Protein AF-T0KER0-F1 (afdb_monomer)

Sequence (179 aa):
MIPSHDGFHISEPKGATPSPLAGFFPLDYPASRREREATLALFLARWRDYVGSPMLPAFYPAWAAMAGDRQLALDLFEEGYAAYDAGRFHQCLEYRTDHPDSQVPAGPFMANIGAMLTTMLLGLPGLQIDDGDPSDWAKRSVVLPAGWSAITVDRIWIRGEPMRLVAGQGDDRAQILPA

pLDDT: mean 94.82, std 4.9, range [59.16, 98.75]

Secondary structure (DSSP, 8-state):
----STT--TTSTTTT--HHHHHHTTT-----HHHHHHHHHHHHTTGGGTBTBSSGGGGHHHHHHHTT-HHHHHHIIIIIIGGGEETTTTEE-SS-TTSTT-SS-----HHHHHHHHHIIIIITTTB---SS-GGG-B-S-----TT--EEEEEEEEETTEEEEEEEETT-SS-EEEE-

Structure (mmCIF, N/CA/C/O backbone):
data_AF-T0KER0-F1
#
_entry.id   AF-T0KER0-F1
#
loop_
_atom_site.group_PDB
_atom_site.id
_atom_site.type_symbol
_atom_site.label_atom_id
_atom_site.label_alt_id
_atom_site.label_comp_id
_atom_site.label_asym_id
_atom_site.label_entity_id
_atom_site.label_seq_id
_atom_site.pdbx_PDB_ins_code
_atom_site.Cartn_x
_atom_site.Cartn_y
_atom_site.Cartn_z
_atom_site.occupancy
_atom_site.B_iso_or_equiv
_atom_site.auth_seq_id
_atom_site.auth_comp_id
_atom_site.auth_asym_id
_atom_site.auth_atom_id
_atom_site.pdbx_PDB_model_num
ATOM 1 N N . MET A 1 1 ? 11.675 13.398 -15.604 1.00 59.16 1 MET A N 1
ATOM 2 C CA . MET A 1 1 ? 10.309 13.863 -15.294 1.00 59.16 1 MET A CA 1
ATOM 3 C C . MET A 1 1 ? 9.378 12.672 -15.459 1.00 59.16 1 MET A C 1
ATOM 5 O O . MET A 1 1 ? 9.667 11.858 -16.327 1.00 59.16 1 MET A O 1
ATOM 9 N N . ILE A 1 2 ? 8.368 12.503 -14.604 1.00 73.19 2 ILE A N 1
ATOM 10 C CA . ILE A 1 2 ? 7.325 11.490 -14.831 1.00 73.19 2 ILE A CA 1
ATOM 11 C C . ILE A 1 2 ? 6.413 12.054 -15.931 1.00 73.19 2 ILE A C 1
ATOM 13 O O . ILE A 1 2 ? 5.969 13.194 -15.770 1.00 73.19 2 ILE A O 1
ATOM 17 N N . PRO A 1 3 ? 6.192 11.344 -17.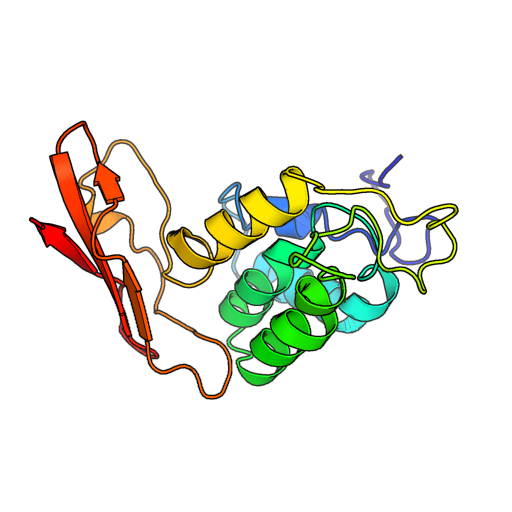048 1.00 76.94 3 PRO A N 1
ATOM 18 C CA . PRO A 1 3 ? 5.386 11.866 -18.145 1.00 76.94 3 PRO A CA 1
ATOM 19 C C . PRO A 1 3 ? 3.918 11.943 -17.708 1.00 76.94 3 PRO A C 1
ATOM 21 O O . PRO A 1 3 ? 3.276 10.935 -17.432 1.00 76.94 3 PRO A O 1
ATOM 24 N N . SER A 1 4 ? 3.406 13.164 -17.579 1.00 79.44 4 SER A N 1
ATOM 25 C CA . SER A 1 4 ? 2.015 13.445 -17.215 1.00 79.44 4 SER A CA 1
ATOM 26 C C . SER A 1 4 ? 1.538 14.637 -18.038 1.00 79.44 4 SER A C 1
ATOM 28 O O . SER A 1 4 ? 1.566 15.777 -17.576 1.00 79.44 4 SER A O 1
ATOM 30 N N . HIS A 1 5 ? 1.176 14.370 -19.289 1.00 86.31 5 HIS A N 1
ATOM 31 C CA . HIS A 1 5 ? 0.719 15.360 -20.261 1.00 86.31 5 HIS A CA 1
ATOM 32 C C . HIS A 1 5 ? -0.343 14.765 -21.188 1.00 86.31 5 HIS A C 1
ATOM 34 O O . HIS A 1 5 ? -0.490 13.544 -21.300 1.00 86.31 5 HIS A O 1
ATOM 40 N N . ASP A 1 6 ? -1.047 15.643 -21.898 1.00 84.88 6 ASP A N 1
ATOM 41 C CA . ASP A 1 6 ? -1.950 15.240 -22.968 1.00 84.88 6 ASP A CA 1
ATOM 42 C C . ASP A 1 6 ? -1.183 14.453 -24.039 1.00 84.88 6 ASP A C 1
ATOM 44 O O . ASP A 1 6 ? -0.074 14.819 -24.436 1.00 84.88 6 ASP A O 1
ATOM 48 N N . GLY A 1 7 ? -1.761 13.338 -24.488 1.00 86.19 7 GLY A N 1
ATOM 49 C CA . GLY A 1 7 ? -1.120 12.439 -25.450 1.00 86.19 7 GLY A CA 1
ATOM 50 C C . GLY A 1 7 ? -0.074 11.487 -24.860 1.00 86.19 7 GLY A C 1
ATOM 51 O O . GLY A 1 7 ? 0.619 10.841 -25.640 1.00 86.19 7 GLY A O 1
ATOM 52 N N . PHE A 1 8 ? 0.026 11.384 -23.527 1.00 88.81 8 PHE A N 1
ATOM 53 C CA . PHE A 1 8 ? 0.865 10.394 -22.844 1.00 88.81 8 PHE A CA 1
ATOM 54 C C . PHE A 1 8 ? 0.723 8.986 -23.442 1.00 88.81 8 PHE A C 1
ATOM 56 O O . PHE A 1 8 ? -0.389 8.479 -23.633 1.00 88.81 8 PHE A O 1
ATOM 63 N N . HIS A 1 9 ? 1.864 8.328 -23.651 1.00 89.62 9 HIS A N 1
ATOM 64 C CA . HIS A 1 9 ? 1.950 6.933 -24.049 1.00 89.62 9 HIS A CA 1
ATOM 65 C C . HIS A 1 9 ? 2.824 6.112 -23.089 1.00 89.62 9 HIS A C 1
ATOM 67 O O . HIS A 1 9 ? 3.918 6.509 -22.695 1.00 89.62 9 HIS A O 1
ATOM 73 N N . ILE A 1 10 ? 2.379 4.893 -22.765 1.00 90.75 10 ILE A N 1
ATOM 74 C CA . ILE A 1 10 ? 3.028 4.032 -21.759 1.00 90.75 10 ILE A CA 1
ATOM 75 C C . ILE A 1 10 ? 4.479 3.650 -22.099 1.00 90.75 10 ILE A C 1
ATOM 77 O O . ILE A 1 10 ? 5.255 3.312 -21.211 1.00 90.75 10 ILE A O 1
ATOM 81 N N . SER A 1 11 ? 4.849 3.698 -23.382 1.00 90.38 11 SER A N 1
ATOM 82 C CA . SER A 1 11 ? 6.198 3.371 -23.862 1.00 90.38 11 SER A CA 1
ATOM 83 C C . SER A 1 11 ? 7.200 4.521 -23.734 1.00 90.38 11 SER A C 1
ATOM 85 O O . SER A 1 11 ? 8.352 4.367 -24.138 1.00 90.38 11 SER A O 1
ATOM 87 N N . GLU A 1 12 ? 6.774 5.692 -23.265 1.00 92.00 12 GLU A N 1
ATOM 88 C CA . GLU A 1 12 ? 7.679 6.811 -23.027 1.00 92.00 12 GLU A CA 1
ATO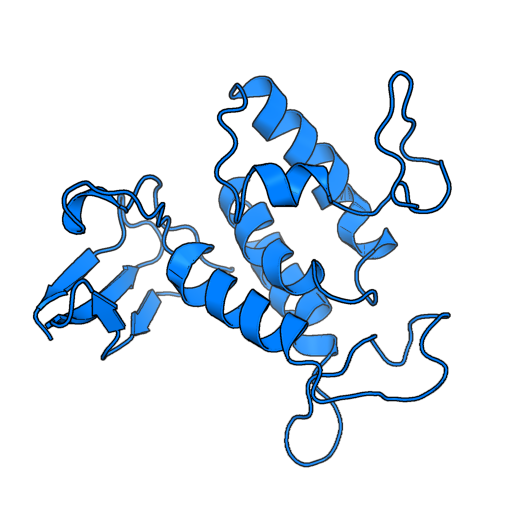M 89 C C . GLU A 1 12 ? 8.664 6.505 -21.885 1.00 92.00 12 GLU A C 1
ATOM 91 O O . GLU A 1 12 ? 8.371 5.689 -21.004 1.00 92.00 12 GLU A O 1
ATOM 96 N N . PRO A 1 13 ? 9.838 7.163 -21.842 1.00 89.62 13 PRO A N 1
ATOM 97 C CA . PRO A 1 13 ? 10.752 7.042 -20.712 1.00 89.62 13 PRO A CA 1
ATOM 98 C C . PRO A 1 13 ? 10.043 7.322 -19.381 1.00 89.62 13 PRO A C 1
ATOM 100 O O . PRO A 1 13 ? 9.407 8.360 -19.208 1.00 89.62 13 PRO A O 1
ATOM 103 N N . LYS A 1 14 ? 10.183 6.400 -18.420 1.00 88.25 14 LYS A N 1
ATOM 104 C CA . LYS A 1 14 ? 9.476 6.410 -17.123 1.00 88.25 14 LYS A CA 1
ATOM 105 C C . LYS A 1 14 ? 7.950 6.260 -17.214 1.00 88.25 14 LYS A C 1
ATOM 107 O O . LYS A 1 14 ? 7.286 6.447 -16.195 1.00 88.25 14 LYS A O 1
ATOM 112 N N . GLY A 1 15 ? 7.401 5.866 -18.364 1.00 91.25 15 GLY A N 1
ATOM 113 C CA . GLY A 1 15 ? 5.967 5.634 -18.557 1.00 91.25 15 GLY A CA 1
ATOM 114 C C . GLY A 1 15 ? 5.388 4.564 -17.628 1.00 91.25 15 GLY A C 1
ATOM 115 O O . GLY A 1 15 ? 4.255 4.696 -17.182 1.00 91.25 15 GLY A O 1
ATOM 116 N N . ALA A 1 16 ? 6.190 3.571 -17.230 1.00 91.81 16 ALA A N 1
ATOM 117 C CA . ALA A 1 16 ? 5.801 2.558 -16.246 1.00 91.81 16 ALA A CA 1
ATOM 118 C C . ALA A 1 16 ? 5.629 3.096 -14.810 1.00 91.81 16 ALA A C 1
ATOM 120 O O . ALA A 1 16 ? 5.151 2.368 -13.942 1.00 91.81 16 ALA A O 1
ATOM 121 N N . THR A 1 17 ? 5.999 4.355 -14.535 1.00 94.56 17 THR A N 1
ATOM 122 C CA . THR A 1 17 ? 5.811 4.949 -13.206 1.00 94.56 17 THR A CA 1
ATOM 123 C C . THR A 1 17 ? 4.316 5.031 -12.888 1.00 94.56 17 THR A C 1
ATOM 125 O O . THR A 1 17 ? 3.594 5.748 -13.581 1.00 94.56 17 THR A O 1
ATOM 128 N N . PRO A 1 18 ? 3.829 4.379 -11.821 1.00 95.25 18 PRO A N 1
ATOM 129 C CA . PRO A 1 18 ? 2.403 4.289 -11.518 1.00 95.25 18 PRO A CA 1
ATOM 130 C C . PRO A 1 18 ? 1.877 5.552 -10.817 1.00 95.25 18 PRO A C 1
ATOM 132 O O . PRO A 1 18 ? 1.112 5.470 -9.857 1.00 95.25 18 PRO A O 1
ATOM 135 N N . SER A 1 19 ? 2.278 6.747 -11.262 1.00 93.19 19 SER A N 1
ATOM 136 C CA . SER A 1 19 ? 1.840 7.998 -10.633 1.00 93.19 19 SER A CA 1
ATOM 137 C C . SER A 1 19 ? 0.318 8.189 -10.631 1.00 93.19 19 SER A C 1
ATOM 139 O O . SER A 1 19 ? -0.182 8.698 -9.629 1.00 93.19 19 SER A O 1
ATOM 141 N N . PRO A 1 20 ? -0.462 7.742 -11.642 1.00 94.56 20 PRO A N 1
ATOM 142 C CA . PRO A 1 20 ? -1.920 7.815 -11.553 1.00 94.56 20 PRO A CA 1
ATOM 143 C C . PRO A 1 20 ? -2.501 6.939 -10.434 1.00 94.56 20 PRO A C 1
ATOM 145 O O . PRO A 1 20 ? -3.508 7.312 -9.837 1.00 94.56 20 PRO A O 1
ATOM 148 N N . LEU A 1 21 ? -1.853 5.816 -10.089 1.00 97.12 21 LEU A N 1
ATOM 149 C CA . LEU A 1 21 ? -2.296 4.975 -8.972 1.00 97.12 21 LEU A CA 1
ATOM 150 C C . LEU A 1 21 ? -2.094 5.657 -7.616 1.00 97.12 21 LEU A C 1
ATOM 152 O O . LEU A 1 21 ? -2.921 5.469 -6.724 1.00 97.12 21 LEU A O 1
ATOM 156 N N . ALA A 1 22 ? -1.080 6.522 -7.486 1.00 95.62 22 ALA A N 1
ATOM 157 C CA . ALA A 1 22 ? -0.918 7.376 -6.306 1.00 95.62 22 ALA A CA 1
ATOM 158 C C . ALA A 1 22 ? -2.119 8.319 -6.106 1.00 95.62 22 ALA A C 1
ATOM 160 O O . ALA A 1 22 ? -2.473 8.645 -4.973 1.00 95.62 22 ALA A O 1
ATOM 161 N N . GLY A 1 23 ? -2.787 8.697 -7.203 1.00 95.44 23 GLY A N 1
ATOM 162 C CA . GLY A 1 23 ? -4.066 9.398 -7.179 1.00 95.44 23 GLY A CA 1
ATOM 163 C C . GLY A 1 23 ? -5.161 8.598 -6.473 1.00 95.44 23 GLY A C 1
ATOM 164 O O . GLY A 1 23 ? -5.904 9.170 -5.692 1.00 95.44 23 GLY A O 1
ATOM 165 N N . PHE A 1 24 ? -5.256 7.282 -6.684 1.00 96.25 24 PHE A N 1
ATOM 166 C CA . PHE A 1 24 ? -6.261 6.449 -6.005 1.00 96.25 24 PHE A CA 1
ATOM 167 C C . PHE A 1 24 ? -5.900 6.148 -4.558 1.00 96.25 24 PHE A C 1
ATOM 169 O O . PHE A 1 24 ? -6.778 6.127 -3.706 1.00 96.25 24 PHE A O 1
ATOM 176 N N . PHE A 1 25 ? -4.623 5.899 -4.291 1.00 97.19 25 PHE A N 1
ATOM 177 C CA . PHE A 1 25 ? -4.095 5.743 -2.946 1.00 97.19 25 PHE A CA 1
ATOM 178 C C . PHE A 1 25 ? -2.620 6.129 -2.947 1.00 97.19 25 PHE A C 1
ATOM 180 O O . PHE A 1 25 ? -1.875 5.561 -3.749 1.00 97.19 25 PHE A O 1
ATOM 187 N N . PRO A 1 26 ? -2.180 7.041 -2.065 1.00 94.75 26 PRO A N 1
ATOM 188 C CA . PRO A 1 26 ? -2.874 7.492 -0.850 1.00 94.75 26 PRO A CA 1
ATOM 189 C C . PRO A 1 26 ? -3.733 8.769 -0.977 1.00 94.75 26 PRO A C 1
ATOM 191 O O . PRO A 1 26 ? -4.080 9.342 0.047 1.00 94.75 26 PRO A O 1
ATOM 194 N N . LEU A 1 27 ? -4.045 9.258 -2.186 1.00 94.56 27 LEU A N 1
ATOM 195 C CA . LEU A 1 27 ? -4.682 10.580 -2.365 1.00 94.56 27 LEU A CA 1
ATOM 196 C C . LEU A 1 27 ? -6.216 10.580 -2.529 1.00 94.56 27 LEU A C 1
ATOM 198 O O . LEU A 1 27 ? -6.807 11.657 -2.568 1.00 94.56 27 LEU A O 1
ATOM 202 N N . ASP A 1 28 ? -6.854 9.415 -2.655 1.00 92.75 28 ASP A N 1
ATOM 203 C CA . ASP A 1 28 ? -8.314 9.252 -2.755 1.00 92.75 28 ASP A CA 1
ATOM 204 C C . ASP A 1 28 ? -9.013 10.080 -3.858 1.00 92.75 28 ASP A C 1
ATOM 206 O O . ASP A 1 28 ? -10.146 10.546 -3.709 1.00 92.75 28 ASP A O 1
ATOM 210 N N . TYR A 1 29 ? -8.364 10.234 -5.014 1.00 94.88 29 TYR A N 1
ATOM 211 C CA . TYR A 1 29 ? -8.935 10.906 -6.179 1.00 94.88 29 TYR A CA 1
ATOM 212 C C . TYR A 1 29 ? -10.252 10.232 -6.630 1.00 94.88 29 TYR A C 1
ATOM 214 O O . TYR A 1 29 ? -10.286 9.008 -6.843 1.00 94.88 29 TYR A O 1
ATOM 222 N N . PRO A 1 30 ? -11.338 11.006 -6.839 1.00 94.31 30 PRO A N 1
ATOM 223 C CA . PRO A 1 30 ? -12.677 10.482 -7.108 1.00 94.31 30 PRO A CA 1
ATOM 224 C C . PRO A 1 30 ? -12.872 10.096 -8.585 1.00 94.31 30 PRO A C 1
ATOM 226 O O . PRO A 1 30 ? -13.769 10.594 -9.263 1.00 94.31 30 PRO A O 1
ATOM 229 N N . ALA A 1 31 ? -12.029 9.201 -9.100 1.00 95.12 31 ALA A N 1
ATOM 230 C CA . ALA A 1 31 ? -12.186 8.654 -10.445 1.00 95.12 31 ALA A CA 1
ATOM 231 C C . ALA A 1 31 ? -13.469 7.823 -10.574 1.00 95.12 31 ALA A C 1
ATOM 233 O O . ALA A 1 31 ? -13.870 7.110 -9.646 1.00 95.12 31 ALA A O 1
ATOM 234 N N . SER A 1 32 ? -14.072 7.846 -11.763 1.00 96.94 32 SER A N 1
ATOM 235 C CA . SER A 1 32 ? -15.163 6.935 -12.099 1.00 96.94 32 SER A CA 1
ATOM 236 C C . SER A 1 32 ? -14.701 5.477 -12.017 1.00 96.94 32 SER A C 1
ATOM 238 O O . SER A 1 32 ? -13.517 5.158 -12.157 1.00 96.94 32 SER A O 1
ATOM 240 N N . ARG A 1 33 ? -15.652 4.551 -11.857 1.00 95.31 33 ARG A N 1
ATOM 241 C CA . ARG A 1 33 ? -15.361 3.110 -11.837 1.00 95.31 33 ARG A CA 1
ATOM 242 C C . ARG A 1 33 ? -14.548 2.661 -13.057 1.00 95.31 33 ARG A C 1
ATOM 244 O O . ARG A 1 33 ? -13.567 1.943 -12.903 1.00 95.31 33 ARG A O 1
ATOM 251 N N . ARG A 1 34 ? -14.926 3.133 -14.251 1.00 97.31 34 ARG A N 1
ATOM 252 C CA . ARG A 1 34 ? -14.248 2.800 -15.511 1.00 97.31 34 ARG A CA 1
ATOM 253 C C . ARG A 1 34 ? -12.794 3.272 -15.515 1.00 97.31 34 ARG A C 1
ATOM 255 O O . ARG A 1 34 ? -11.913 2.518 -15.911 1.00 97.31 34 ARG A O 1
ATOM 262 N N . GLU A 1 35 ? -12.545 4.510 -15.091 1.00 96.69 35 GLU A N 1
ATOM 263 C CA . GLU A 1 35 ? -11.190 5.072 -15.009 1.00 96.69 35 GLU A CA 1
ATOM 264 C C . GLU A 1 35 ? -10.343 4.327 -13.984 1.00 96.69 35 GLU A C 1
ATOM 266 O O . GLU A 1 35 ? -9.178 4.033 -14.254 1.00 96.69 35 GLU A O 1
ATOM 271 N N . ARG A 1 36 ? -10.936 3.964 -12.841 1.00 96.69 36 ARG A N 1
ATOM 272 C CA . ARG A 1 36 ? -10.266 3.191 -11.796 1.00 96.69 36 ARG A CA 1
ATOM 273 C C . ARG A 1 36 ? -9.846 1.813 -12.295 1.00 96.69 36 ARG A C 1
ATOM 275 O O . ARG A 1 36 ? -8.670 1.473 -12.204 1.00 96.69 36 ARG A O 1
ATOM 282 N N . GLU A 1 37 ? -10.777 1.053 -12.868 1.00 97.69 37 GLU A N 1
ATOM 283 C CA . GLU A 1 37 ? -10.519 -0.290 -13.403 1.00 97.69 37 GLU A CA 1
ATOM 284 C C . GLU A 1 37 ? -9.478 -0.260 -14.533 1.00 97.69 37 GLU A C 1
ATOM 286 O O . GLU A 1 37 ? -8.522 -1.033 -14.510 1.00 97.69 37 GLU A O 1
ATOM 291 N N . ALA A 1 38 ? -9.610 0.668 -15.489 1.00 97.31 38 ALA A N 1
ATOM 292 C CA . ALA A 1 38 ? -8.678 0.778 -16.611 1.00 97.31 38 ALA A CA 1
ATOM 293 C C . ALA A 1 38 ? -7.261 1.171 -16.163 1.00 97.31 38 ALA A C 1
ATOM 295 O O . ALA A 1 38 ? -6.280 0.600 -16.639 1.00 97.31 38 ALA A O 1
ATOM 296 N N . THR A 1 39 ? -7.150 2.123 -15.232 1.00 96.94 39 THR A N 1
ATOM 297 C CA . THR A 1 39 ? -5.855 2.582 -14.714 1.00 96.94 39 THR A CA 1
ATOM 298 C C . THR A 1 39 ? -5.176 1.486 -13.892 1.00 96.94 39 THR A C 1
ATOM 300 O O . THR A 1 39 ? -3.996 1.215 -14.107 1.00 96.94 39 THR A O 1
ATOM 303 N N . LEU A 1 40 ? -5.914 0.801 -13.006 1.00 98.25 40 LEU A N 1
ATOM 304 C CA . LEU A 1 40 ? -5.390 -0.348 -12.259 1.00 98.25 40 LEU A CA 1
ATOM 305 C C . LEU A 1 40 ? -4.890 -1.437 -13.211 1.00 98.25 40 LEU A C 1
ATOM 307 O O . LEU A 1 40 ? -3.740 -1.849 -13.102 1.00 98.25 40 LEU A O 1
ATOM 311 N N . ALA A 1 41 ? -5.707 -1.847 -14.185 1.00 97.94 41 ALA A N 1
ATOM 312 C CA . ALA A 1 41 ? -5.333 -2.886 -15.141 1.00 97.94 41 ALA A CA 1
ATOM 313 C C . ALA A 1 41 ? -4.063 -2.532 -15.936 1.00 97.94 41 ALA A C 1
ATOM 315 O O . ALA A 1 41 ? -3.200 -3.388 -16.135 1.00 97.94 41 ALA A O 1
ATOM 316 N N . LEU A 1 42 ? -3.919 -1.273 -16.367 1.00 96.44 42 LEU A N 1
ATOM 317 C CA . LEU A 1 42 ? -2.764 -0.823 -17.146 1.00 96.44 42 LEU A CA 1
ATOM 318 C C . LEU A 1 42 ? -1.446 -0.962 -16.371 1.00 96.44 42 LEU A C 1
ATOM 320 O O . LEU A 1 42 ? -0.482 -1.521 -16.905 1.00 96.44 42 LEU A O 1
ATOM 324 N N . PHE A 1 43 ? -1.401 -0.439 -15.144 1.00 97.31 43 PHE A N 1
ATOM 325 C CA . PHE A 1 43 ? -0.175 -0.373 -14.345 1.00 97.31 43 PHE A CA 1
ATOM 326 C C . PHE A 1 43 ? 0.118 -1.680 -13.609 1.00 97.31 43 PHE A C 1
ATOM 328 O O . PHE A 1 43 ? 1.273 -2.096 -13.560 1.00 97.31 43 PHE A O 1
ATOM 335 N N . LEU A 1 44 ? -0.905 -2.382 -13.111 1.00 98.12 44 LEU A N 1
ATOM 336 C CA . LEU A 1 44 ? -0.712 -3.687 -12.477 1.00 98.12 44 LEU A CA 1
ATOM 337 C C . LEU A 1 44 ? -0.157 -4.713 -13.470 1.00 98.12 44 LEU A C 1
ATOM 339 O O . LEU A 1 44 ? 0.738 -5.461 -13.112 1.00 98.12 44 LEU A O 1
ATOM 343 N N . ALA A 1 45 ? -0.568 -4.707 -14.740 1.00 96.94 45 ALA A N 1
ATOM 344 C CA . ALA A 1 45 ? 0.018 -5.605 -15.743 1.00 96.94 45 ALA A CA 1
ATOM 345 C C . ALA A 1 45 ? 1.515 -5.343 -16.028 1.00 96.94 45 ALA A C 1
ATOM 347 O O . ALA A 1 45 ? 2.178 -6.181 -16.636 1.00 96.94 45 ALA A O 1
ATOM 348 N N . ARG A 1 46 ? 2.042 -4.183 -15.615 1.00 95.38 46 ARG A N 1
ATOM 349 C CA . ARG A 1 46 ? 3.404 -3.697 -15.897 1.00 95.38 46 ARG A CA 1
ATOM 350 C C . ARG A 1 46 ? 4.231 -3.479 -14.641 1.00 95.38 46 ARG A C 1
ATOM 352 O O . ARG A 1 46 ? 5.273 -2.840 -14.700 1.00 95.38 46 ARG A O 1
ATOM 359 N N . TRP A 1 47 ? 3.794 -3.993 -13.494 1.00 96.25 47 TRP A N 1
ATOM 360 C CA . TRP A 1 47 ? 4.448 -3.692 -12.222 1.00 96.25 47 TRP A CA 1
ATOM 361 C C . TRP A 1 47 ? 5.954 -4.012 -12.229 1.00 96.25 47 TRP A C 1
ATOM 363 O O . TRP A 1 47 ? 6.741 -3.285 -11.625 1.00 96.25 47 TRP A O 1
ATOM 373 N N . ARG A 1 48 ? 6.368 -5.054 -12.967 1.00 95.31 48 ARG A N 1
ATOM 374 C CA . ARG A 1 48 ? 7.774 -5.466 -13.129 1.00 95.31 48 ARG A CA 1
ATOM 375 C C . ARG A 1 48 ? 8.636 -4.448 -13.877 1.00 95.31 48 ARG A C 1
ATOM 377 O O . ARG A 1 48 ? 9.840 -4.431 -13.668 1.00 95.31 48 ARG A O 1
ATOM 384 N N . ASP A 1 49 ? 8.031 -3.578 -14.681 1.00 94.62 49 ASP A N 1
ATOM 385 C CA . ASP A 1 49 ? 8.735 -2.511 -15.401 1.00 94.62 49 ASP A CA 1
ATOM 386 C C . ASP A 1 49 ? 9.122 -1.343 -14.473 1.00 94.62 49 ASP A C 1
ATOM 388 O O . ASP A 1 49 ? 9.810 -0.413 -14.894 1.00 94.62 49 ASP A O 1
ATOM 392 N N . TYR A 1 50 ? 8.651 -1.355 -13.220 1.00 94.62 50 TYR A N 1
ATOM 393 C CA . TYR A 1 50 ? 8.857 -0.268 -12.264 1.00 94.62 50 TYR A CA 1
ATOM 394 C C . TYR A 1 50 ? 9.373 -0.726 -10.893 1.00 94.62 50 TYR A C 1
ATOM 396 O O . TYR A 1 50 ? 10.170 -0.021 -10.269 1.00 94.62 50 TYR A O 1
ATOM 404 N N . VAL A 1 51 ? 8.928 -1.883 -10.392 1.00 95.25 51 VAL A N 1
ATOM 405 C CA . VAL A 1 51 ? 9.438 -2.446 -9.135 1.00 95.25 51 VAL A CA 1
ATOM 406 C C . VAL A 1 51 ? 10.964 -2.566 -9.194 1.00 95.25 51 VAL A C 1
ATOM 408 O O . VAL A 1 51 ? 11.538 -2.979 -10.195 1.00 95.25 51 VAL A O 1
ATOM 411 N N . GLY A 1 52 ? 11.621 -2.168 -8.108 1.00 94.88 52 GLY A N 1
ATOM 412 C CA . GLY A 1 52 ? 13.060 -1.907 -8.043 1.00 94.88 52 GLY A CA 1
ATOM 413 C C . GLY A 1 52 ? 13.387 -0.422 -7.902 1.00 94.88 52 GLY A C 1
ATOM 414 O O . GLY A 1 52 ? 14.382 -0.094 -7.261 1.00 94.88 52 GLY A O 1
ATOM 415 N N . SER A 1 53 ? 12.514 0.466 -8.391 1.00 94.75 53 SER A N 1
ATOM 416 C CA . SER A 1 53 ? 12.584 1.919 -8.171 1.00 94.75 53 SER A CA 1
ATOM 417 C C . SER A 1 53 ? 12.083 2.346 -6.777 1.00 94.75 53 SER A C 1
ATOM 419 O O . SER A 1 53 ? 11.303 1.629 -6.160 1.00 94.75 53 SER A O 1
ATOM 421 N N . PRO A 1 54 ? 12.466 3.515 -6.246 1.00 92.19 54 PRO A N 1
ATOM 422 C CA . PRO A 1 54 ? 12.046 3.957 -4.917 1.00 92.19 54 PRO A CA 1
ATOM 423 C C . PRO A 1 54 ? 10.566 4.375 -4.836 1.00 92.19 54 PRO A C 1
ATOM 425 O O . PRO A 1 54 ? 9.919 4.714 -5.827 1.00 92.19 54 PRO A O 1
ATOM 428 N N . MET A 1 55 ? 10.074 4.457 -3.599 1.00 89.75 55 MET A N 1
ATOM 429 C CA . MET A 1 55 ? 8.800 5.025 -3.137 1.00 89.75 55 MET A CA 1
ATOM 430 C C . MET A 1 55 ? 7.544 4.204 -3.448 1.00 89.75 55 MET A C 1
ATOM 432 O O . MET A 1 55 ? 6.940 3.633 -2.542 1.00 89.75 55 MET A O 1
ATOM 436 N N . LEU A 1 56 ? 7.098 4.176 -4.704 1.00 94.69 56 LEU A N 1
ATOM 437 C CA . LEU A 1 56 ? 5.768 3.657 -5.045 1.00 94.69 56 LEU A CA 1
ATOM 438 C C . LEU A 1 56 ? 5.606 2.123 -4.959 1.00 94.69 56 LEU A C 1
ATOM 440 O O . LEU A 1 56 ? 4.465 1.688 -4.793 1.00 94.69 56 LEU A O 1
ATOM 444 N N . PRO A 1 57 ? 6.661 1.276 -5.005 1.00 96.62 57 PRO A N 1
ATOM 445 C CA . PRO A 1 57 ? 6.504 -0.180 -4.879 1.00 96.62 57 PRO A CA 1
ATOM 446 C C . PRO A 1 57 ? 5.814 -0.632 -3.594 1.00 96.62 57 PRO A C 1
ATOM 448 O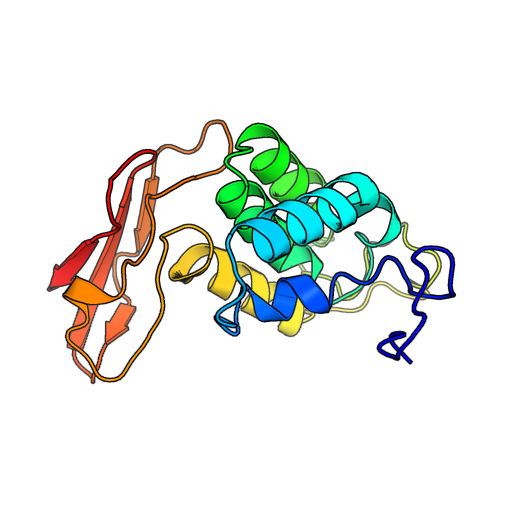 O . PRO A 1 57 ? 5.060 -1.598 -3.607 1.00 96.62 57 PRO A O 1
ATOM 451 N N . ALA A 1 58 ? 5.966 0.126 -2.511 1.00 97.06 58 ALA A N 1
ATOM 452 C CA . ALA A 1 58 ? 5.302 -0.156 -1.246 1.00 97.06 58 ALA A CA 1
ATOM 453 C C . ALA A 1 58 ? 3.765 -0.007 -1.291 1.00 97.06 58 ALA A C 1
ATOM 455 O O . ALA A 1 58 ? 3.079 -0.567 -0.438 1.00 97.06 58 ALA A O 1
ATOM 456 N N . PHE A 1 59 ? 3.203 0.721 -2.266 1.00 98.38 59 PHE A N 1
ATOM 457 C CA . PHE A 1 59 ? 1.753 0.915 -2.423 1.00 98.38 59 PHE A CA 1
ATOM 458 C C . PHE A 1 59 ? 1.081 -0.125 -3.328 1.00 98.38 59 PHE A C 1
ATOM 460 O O . PHE A 1 59 ? -0.136 -0.305 -3.264 1.00 98.38 59 PHE A O 1
ATOM 467 N N . TYR A 1 60 ? 1.856 -0.854 -4.131 1.00 98.38 60 TYR A N 1
ATOM 468 C CA . TYR A 1 60 ? 1.333 -1.849 -5.067 1.00 98.38 60 TYR A CA 1
ATOM 469 C C . TYR A 1 60 ? 0.451 -2.937 -4.436 1.00 98.38 60 TYR A C 1
ATOM 471 O O . TYR A 1 60 ? -0.582 -3.245 -5.037 1.00 98.38 60 TYR A O 1
ATOM 479 N N . PRO A 1 61 ? 0.756 -3.481 -3.238 1.00 98.50 61 PRO A N 1
ATOM 480 C CA . PRO A 1 61 ? -0.139 -4.435 -2.584 1.00 98.50 61 PRO A CA 1
ATOM 481 C C . PRO A 1 61 ? -1.548 -3.872 -2.351 1.00 98.50 61 PRO A C 1
ATOM 483 O O . PRO A 1 61 ? -2.533 -4.570 -2.587 1.00 98.50 61 PRO A O 1
ATOM 486 N N . ALA A 1 62 ? -1.669 -2.594 -1.965 1.00 98.44 62 ALA A N 1
ATOM 487 C CA . ALA A 1 62 ? -2.969 -1.937 -1.820 1.00 98.44 62 ALA A CA 1
ATOM 488 C C . ALA A 1 62 ? -3.677 -1.768 -3.168 1.00 98.44 62 ALA A C 1
ATOM 490 O O . ALA A 1 62 ? -4.879 -1.998 -3.257 1.00 98.44 62 ALA A O 1
ATOM 491 N N . TRP A 1 63 ? -2.958 -1.405 -4.231 1.00 98.62 63 TRP A N 1
ATOM 492 C CA . TRP A 1 63 ? -3.558 -1.258 -5.560 1.00 98.62 63 TRP A CA 1
ATOM 493 C C . TRP A 1 63 ? -4.045 -2.595 -6.135 1.00 98.62 63 TRP A C 1
ATOM 495 O O . TRP A 1 63 ? -5.147 -2.656 -6.679 1.00 98.62 63 TRP A O 1
ATOM 505 N N . ALA A 1 64 ? -3.294 -3.684 -5.962 1.00 98.62 64 ALA A N 1
ATOM 506 C CA . ALA A 1 64 ? -3.757 -5.020 -6.341 1.00 98.62 64 ALA A CA 1
ATOM 507 C C . ALA A 1 64 ? -4.963 -5.474 -5.506 1.00 98.62 64 ALA A C 1
ATOM 509 O O . ALA A 1 64 ? -5.941 -5.979 -6.059 1.00 98.62 64 ALA A O 1
ATOM 510 N N . ALA A 1 65 ? -4.962 -5.193 -4.199 1.00 98.00 65 ALA A N 1
ATOM 511 C CA . ALA A 1 65 ? -6.118 -5.426 -3.338 1.00 98.00 65 ALA A CA 1
ATOM 512 C C . ALA A 1 65 ? -7.359 -4.628 -3.785 1.00 98.00 65 ALA A C 1
ATOM 514 O O . ALA A 1 65 ? -8.462 -5.171 -3.801 1.00 98.00 65 ALA A O 1
ATOM 515 N N . MET A 1 66 ? -7.196 -3.373 -4.224 1.00 97.19 66 MET A N 1
ATOM 516 C CA . MET A 1 66 ? -8.283 -2.572 -4.812 1.00 97.19 66 MET A CA 1
ATOM 517 C C . MET A 1 66 ? -8.839 -3.171 -6.109 1.00 97.19 66 MET A C 1
ATOM 519 O O . MET A 1 66 ? -10.014 -2.970 -6.407 1.00 97.19 66 MET A O 1
ATOM 523 N N . ALA A 1 67 ? -8.016 -3.897 -6.870 1.00 97.50 67 ALA A N 1
ATOM 524 C CA . ALA A 1 67 ? -8.446 -4.656 -8.043 1.00 97.50 67 ALA A CA 1
ATOM 525 C C . ALA A 1 67 ? -9.065 -6.025 -7.687 1.00 97.50 67 ALA A C 1
ATOM 527 O O . ALA A 1 67 ? -9.535 -6.733 -8.575 1.00 97.50 67 ALA A O 1
ATOM 528 N N . GLY A 1 68 ? -9.074 -6.407 -6.404 1.00 97.00 68 GLY A N 1
ATOM 529 C CA . GLY A 1 68 ? -9.555 -7.705 -5.928 1.00 97.00 68 GLY A CA 1
ATOM 530 C C . GLY A 1 68 ? -8.576 -8.864 -6.149 1.00 97.00 68 GLY A C 1
ATOM 531 O O . GLY A 1 68 ? -8.915 -10.008 -5.845 1.00 97.00 68 GLY A O 1
ATOM 532 N N . ASP A 1 69 ? -7.366 -8.597 -6.649 1.00 98.31 69 ASP A N 1
ATOM 533 C CA . ASP A 1 69 ? -6.378 -9.628 -6.962 1.00 98.31 69 ASP A CA 1
ATOM 534 C C . ASP A 1 69 ? -5.466 -9.896 -5.760 1.00 98.31 69 ASP A C 1
ATOM 536 O O . ASP A 1 69 ? -4.440 -9.248 -5.537 1.00 98.31 69 ASP A O 1
ATOM 540 N N . ARG A 1 70 ? -5.876 -10.873 -4.951 1.00 98.44 70 ARG A N 1
ATOM 541 C CA . ARG A 1 70 ? -5.169 -11.257 -3.724 1.00 98.44 70 ARG A CA 1
ATOM 542 C C . ARG A 1 70 ? -3.826 -11.923 -3.989 1.00 98.44 70 ARG A C 1
ATOM 544 O O . ARG A 1 70 ? -2.922 -11.775 -3.169 1.00 98.44 70 ARG A O 1
ATOM 551 N N . GLN A 1 71 ? -3.709 -12.684 -5.078 1.00 98.69 71 GLN A N 1
ATOM 552 C CA . GLN A 1 71 ? -2.453 -13.355 -5.401 1.00 98.69 71 GLN A CA 1
ATOM 553 C C . GLN A 1 71 ? -1.436 -12.319 -5.858 1.00 98.69 71 GLN A C 1
ATOM 555 O O . GLN A 1 71 ? -0.347 -12.252 -5.303 1.00 98.69 71 GLN A O 1
ATOM 560 N N . LEU A 1 72 ? -1.838 -11.421 -6.758 1.00 98.69 72 LEU A N 1
ATOM 561 C CA . LEU A 1 72 ? -0.975 -10.330 -7.185 1.00 98.69 72 LEU A CA 1
ATOM 562 C C . LEU A 1 72 ? -0.587 -9.410 -6.019 1.00 98.69 72 LEU A C 1
ATOM 564 O O . LEU A 1 72 ? 0.545 -8.944 -5.964 1.00 98.69 72 LEU A O 1
ATOM 568 N N . ALA A 1 73 ? -1.488 -9.159 -5.064 1.00 98.69 73 ALA A N 1
ATOM 569 C CA . ALA A 1 73 ? -1.151 -8.392 -3.864 1.00 98.69 73 ALA A CA 1
ATOM 570 C C . ALA A 1 73 ? -0.061 -9.066 -3.009 1.00 98.69 73 ALA A C 1
ATOM 572 O O . ALA A 1 73 ? 0.758 -8.357 -2.424 1.00 98.69 73 ALA A O 1
ATOM 573 N N . LEU A 1 74 ? -0.034 -10.405 -2.951 1.00 98.69 74 LEU A N 1
ATOM 574 C CA . LEU A 1 74 ? 1.038 -11.159 -2.295 1.00 98.69 74 LEU A CA 1
ATOM 575 C C . LEU A 1 74 ? 2.341 -11.059 -3.089 1.00 98.69 74 LEU A C 1
ATOM 577 O O . LEU A 1 74 ? 3.358 -10.679 -2.517 1.00 98.69 74 LEU A O 1
ATOM 581 N N . ASP A 1 75 ? 2.297 -11.296 -4.399 1.00 98.50 75 ASP A N 1
ATOM 582 C CA . ASP A 1 75 ? 3.479 -11.211 -5.262 1.00 98.50 75 ASP A CA 1
ATOM 583 C C . ASP A 1 75 ? 4.108 -9.804 -5.189 1.00 98.50 75 ASP A C 1
ATOM 585 O O . ASP A 1 75 ? 5.316 -9.649 -5.051 1.00 98.50 75 ASP A O 1
ATOM 589 N N . LEU A 1 76 ? 3.293 -8.746 -5.192 1.00 98.25 76 LEU A N 1
ATOM 590 C CA . LEU A 1 76 ? 3.750 -7.359 -5.047 1.00 98.25 76 LEU A CA 1
ATOM 591 C C . LEU A 1 76 ? 4.266 -7.028 -3.643 1.00 98.25 76 LEU A C 1
ATOM 593 O O . LEU A 1 76 ? 5.039 -6.083 -3.477 1.00 98.25 76 LEU A O 1
ATOM 597 N N . PHE A 1 77 ? 3.850 -7.771 -2.621 1.00 97.94 77 PHE A N 1
ATOM 598 C CA . PHE A 1 77 ? 4.442 -7.650 -1.297 1.00 97.94 77 PHE A CA 1
ATOM 599 C C . PHE A 1 77 ? 5.807 -8.345 -1.256 1.00 97.94 77 PHE A C 1
ATOM 601 O O . PHE A 1 77 ? 6.781 -7.719 -0.848 1.00 97.94 77 PHE A O 1
ATOM 608 N N . GLU A 1 78 ? 5.895 -9.595 -1.710 1.00 96.75 78 GLU A N 1
ATOM 609 C CA . GLU A 1 78 ? 7.098 -10.430 -1.605 1.00 96.75 78 GLU A CA 1
ATOM 610 C C . GLU A 1 78 ? 8.157 -10.074 -2.658 1.00 96.75 78 GLU A C 1
ATOM 612 O O . GLU A 1 78 ? 9.289 -9.722 -2.324 1.00 96.75 78 GLU A O 1
ATOM 617 N N . GLU A 1 79 ? 7.791 -10.112 -3.938 1.00 95.62 79 GLU A N 1
ATOM 618 C CA . GLU A 1 79 ? 8.680 -9.751 -5.046 1.00 95.62 79 GLU A CA 1
ATOM 619 C C . GLU A 1 79 ? 8.807 -8.230 -5.193 1.00 95.62 79 GLU A C 1
ATOM 621 O O . GLU A 1 79 ? 9.822 -7.738 -5.682 1.00 95.62 79 GLU A O 1
ATOM 626 N N . GLY A 1 80 ? 7.785 -7.472 -4.791 1.00 94.56 80 GLY A N 1
ATOM 627 C CA . GLY A 1 80 ? 7.807 -6.015 -4.840 1.00 94.56 80 GLY A CA 1
ATOM 628 C C . GLY A 1 80 ? 8.559 -5.406 -3.667 1.00 94.56 80 GLY A C 1
ATOM 629 O O . GLY A 1 80 ? 9.737 -5.084 -3.785 1.00 94.56 80 GLY A O 1
ATOM 630 N N . TYR A 1 81 ? 7.867 -5.205 -2.547 1.00 96.19 81 TYR A N 1
ATOM 631 C CA . TYR A 1 81 ? 8.395 -4.455 -1.406 1.00 96.19 81 TYR A CA 1
ATOM 632 C C . TYR A 1 81 ? 9.445 -5.213 -0.575 1.00 96.19 81 TYR A C 1
ATOM 634 O O . TYR A 1 81 ? 10.462 -4.632 -0.198 1.00 96.19 81 TYR A O 1
ATOM 642 N N . ALA A 1 82 ? 9.237 -6.496 -0.273 1.00 95.62 82 ALA A N 1
ATOM 643 C CA . ALA A 1 82 ? 10.137 -7.243 0.609 1.00 95.62 82 ALA A CA 1
ATOM 644 C C . ALA A 1 82 ? 11.535 -7.427 -0.007 1.00 95.62 82 ALA A C 1
ATOM 646 O O . ALA A 1 82 ? 12.520 -7.508 0.719 1.00 95.62 82 ALA A O 1
ATOM 647 N N . ALA A 1 83 ? 11.647 -7.377 -1.337 1.00 95.06 83 ALA A N 1
ATOM 648 C CA . ALA A 1 83 ? 12.920 -7.400 -2.054 1.00 95.06 83 ALA A CA 1
ATOM 649 C C . ALA A 1 83 ? 13.837 -6.183 -1.782 1.00 95.06 83 ALA A C 1
ATOM 651 O O . ALA A 1 83 ? 15.003 -6.202 -2.176 1.00 95.06 83 ALA A O 1
ATOM 652 N N . TYR A 1 84 ? 13.341 -5.126 -1.124 1.00 95.44 84 TYR A N 1
ATOM 653 C CA . TYR A 1 84 ? 14.158 -3.990 -0.673 1.00 95.44 84 TYR A CA 1
ATOM 654 C C . TYR A 1 84 ? 14.818 -4.243 0.688 1.00 95.44 84 TYR A C 1
ATOM 656 O O . TYR A 1 84 ? 15.676 -3.457 1.087 1.00 95.44 84 TYR A O 1
ATOM 664 N N . ASP A 1 85 ? 14.412 -5.286 1.418 1.00 95.00 85 ASP A N 1
ATOM 665 C CA . ASP A 1 85 ? 15.031 -5.665 2.685 1.00 95.00 85 ASP A CA 1
ATOM 666 C C . ASP A 1 85 ? 16.409 -6.286 2.442 1.00 95.00 85 ASP A C 1
ATOM 668 O O . ASP A 1 85 ? 16.541 -7.279 1.725 1.00 95.00 85 ASP A O 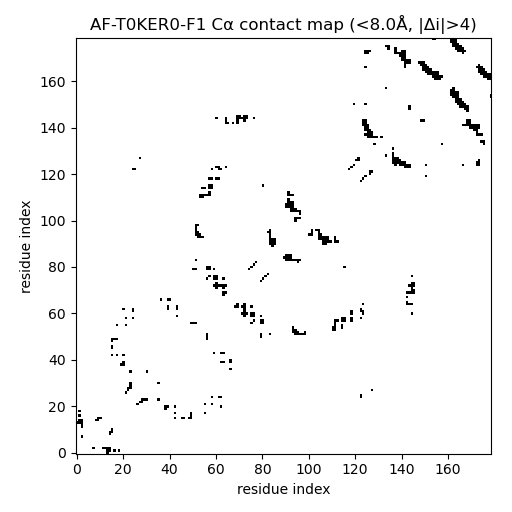1
ATOM 672 N N . ALA A 1 86 ? 17.455 -5.698 3.023 1.00 91.38 86 ALA A N 1
ATOM 673 C CA . ALA A 1 86 ? 18.818 -6.132 2.760 1.00 91.38 86 ALA A CA 1
ATOM 674 C C . ALA A 1 86 ? 19.712 -6.165 4.000 1.00 91.38 86 ALA A C 1
ATOM 676 O O . ALA A 1 86 ? 19.625 -5.350 4.922 1.00 91.38 86 ALA A O 1
ATOM 677 N N . GLY A 1 87 ? 20.679 -7.084 3.939 1.00 84.88 87 GLY A N 1
ATOM 678 C CA . GLY A 1 87 ? 21.835 -7.110 4.822 1.00 84.88 87 GLY A CA 1
ATOM 679 C C . GLY A 1 87 ? 21.525 -7.495 6.267 1.00 84.88 87 GLY A C 1
ATOM 680 O O . GLY A 1 87 ? 20.540 -8.154 6.589 1.00 84.88 87 GLY A O 1
ATOM 681 N N . ARG A 1 88 ? 22.444 -7.119 7.158 1.00 80.50 88 ARG A N 1
ATOM 682 C CA . ARG A 1 88 ? 22.262 -7.286 8.603 1.00 80.50 88 ARG A CA 1
ATOM 683 C C . ARG A 1 88 ? 21.363 -6.148 9.082 1.00 80.50 88 ARG A C 1
ATOM 685 O O . ARG A 1 88 ? 21.537 -5.025 8.624 1.00 80.50 88 ARG A O 1
ATOM 692 N N . PHE A 1 89 ? 20.466 -6.432 10.023 1.00 86.06 89 PHE A N 1
ATOM 693 C CA . PHE A 1 89 ? 19.520 -5.464 10.605 1.00 86.06 89 PHE A CA 1
ATOM 694 C C . PHE A 1 89 ? 18.334 -5.048 9.724 1.00 86.06 89 PHE A C 1
ATOM 696 O O . PHE A 1 89 ? 17.666 -4.082 10.079 1.00 86.06 89 PHE A O 1
ATOM 703 N N . HIS A 1 90 ? 18.037 -5.780 8.645 1.00 90.38 90 HIS A N 1
ATOM 704 C CA . HIS A 1 90 ? 16.835 -5.553 7.830 1.00 90.38 90 HIS A CA 1
ATOM 705 C C . HIS A 1 90 ? 16.729 -4.110 7.305 1.00 90.38 90 HIS A C 1
ATOM 707 O O . HIS A 1 90 ? 15.780 -3.367 7.575 1.00 90.38 90 HIS A O 1
ATOM 713 N N . GLN A 1 91 ? 17.786 -3.656 6.624 1.00 91.69 91 GLN A N 1
ATOM 714 C CA . GLN A 1 91 ? 17.846 -2.302 6.093 1.00 91.69 91 GLN A CA 1
ATOM 715 C C . GLN A 1 91 ? 17.002 -2.228 4.821 1.00 91.69 91 GLN A C 1
ATOM 717 O O . GLN A 1 91 ? 17.369 -2.795 3.796 1.00 91.69 91 GLN A O 1
ATOM 722 N N . CYS A 1 92 ? 15.897 -1.484 4.871 1.00 95.56 92 CYS A N 1
ATOM 723 C CA . CYS A 1 92 ? 15.106 -1.187 3.679 1.00 95.56 92 CYS A CA 1
ATOM 724 C C . CYS A 1 92 ? 15.883 -0.229 2.764 1.00 95.56 92 CYS A C 1
ATOM 726 O O . CYS A 1 92 ? 16.185 0.903 3.156 1.00 95.56 92 CYS A O 1
ATOM 728 N N . LEU A 1 93 ? 16.233 -0.685 1.566 1.00 96.19 93 LEU A N 1
ATOM 729 C CA . LEU A 1 93 ? 17.003 0.083 0.594 1.00 96.19 93 LEU A CA 1
ATOM 730 C C . LEU A 1 93 ? 16.133 1.067 -0.207 1.00 96.19 93 LEU A C 1
ATOM 732 O O . LEU A 1 93 ? 14.909 0.955 -0.250 1.00 96.19 93 LEU A O 1
ATOM 736 N N . GLU A 1 94 ? 16.777 2.042 -0.849 1.00 95.69 94 GLU A N 1
ATOM 737 C CA . GLU A 1 94 ? 16.159 3.000 -1.773 1.00 95.69 94 GLU A CA 1
ATOM 738 C C . GLU A 1 94 ? 15.747 2.322 -3.083 1.00 95.69 94 GLU A C 1
ATOM 740 O O . GLU A 1 94 ? 14.580 2.376 -3.469 1.00 95.69 94 GLU A O 1
ATOM 745 N N . TYR A 1 95 ? 16.697 1.638 -3.720 1.00 96.19 95 TYR A N 1
ATOM 746 C CA . TYR A 1 95 ? 16.486 0.779 -4.881 1.00 96.19 95 TYR A CA 1
ATOM 747 C C . TYR A 1 95 ? 16.708 -0.681 -4.488 1.00 96.19 95 TYR A C 1
ATOM 749 O O . TYR A 1 95 ? 17.477 -0.973 -3.567 1.00 96.19 95 TYR A O 1
ATOM 757 N N . ARG A 1 96 ? 16.104 -1.610 -5.234 1.00 93.88 96 ARG A N 1
ATOM 758 C CA . ARG A 1 96 ? 16.565 -3.003 -5.200 1.00 93.88 96 ARG A CA 1
ATOM 759 C C . ARG A 1 96 ? 17.976 -3.093 -5.779 1.00 93.88 96 ARG A C 1
ATOM 761 O O . ARG A 1 96 ? 18.308 -2.387 -6.728 1.00 93.88 96 ARG A O 1
ATOM 768 N N . THR A 1 97 ? 18.787 -4.000 -5.244 1.00 92.56 97 THR A N 1
ATOM 769 C CA . THR A 1 97 ? 20.195 -4.165 -5.646 1.00 92.56 97 THR A CA 1
ATOM 770 C C . THR A 1 97 ? 20.378 -4.651 -7.083 1.00 92.56 97 THR A C 1
ATOM 772 O O . THR A 1 97 ? 21.455 -4.477 -7.646 1.00 92.56 97 THR A O 1
ATOM 775 N N . ASP A 1 98 ? 19.346 -5.248 -7.677 1.00 91.81 98 ASP A N 1
ATOM 776 C CA . ASP A 1 98 ? 19.313 -5.695 -9.069 1.00 91.81 98 ASP A CA 1
ATOM 777 C C . ASP A 1 98 ? 18.765 -4.638 -10.043 1.00 91.81 98 ASP A C 1
ATOM 779 O O . ASP A 1 98 ? 18.757 -4.864 -11.254 1.00 91.81 98 ASP A O 1
ATOM 783 N N . HIS A 1 99 ? 18.339 -3.471 -9.549 1.00 93.38 99 HIS A N 1
ATOM 784 C CA . HIS A 1 99 ? 17.869 -2.382 -10.397 1.00 93.38 99 HIS A CA 1
ATOM 785 C C . HIS A 1 99 ? 19.058 -1.642 -11.048 1.00 93.38 99 HIS A C 1
ATOM 787 O O . HIS A 1 99 ? 20.004 -1.291 -10.341 1.00 93.38 99 HIS A O 1
ATOM 793 N N . PRO A 1 100 ? 19.027 -1.318 -12.358 1.00 90.75 100 PRO A N 1
ATOM 794 C CA . PRO A 1 100 ? 20.158 -0.690 -13.059 1.00 90.75 100 PRO A CA 1
ATOM 795 C C . PRO A 1 100 ? 20.644 0.636 -12.454 1.00 90.75 100 PRO A C 1
ATOM 797 O O . PRO A 1 100 ? 21.837 0.931 -12.483 1.00 90.75 100 PRO A O 1
ATOM 800 N N . ASP A 1 101 ? 19.726 1.419 -11.883 1.00 90.12 101 ASP A N 1
ATOM 801 C CA . ASP A 1 101 ? 20.047 2.699 -11.236 1.00 90.12 101 ASP A CA 1
ATOM 802 C C . ASP A 1 101 ? 20.630 2.537 -9.812 1.00 90.12 101 ASP A C 1
ATOM 804 O O . ASP A 1 101 ? 21.089 3.513 -9.216 1.00 90.12 101 ASP A O 1
ATOM 808 N N . SER A 1 102 ? 20.656 1.318 -9.257 1.00 91.62 102 SER A N 1
ATOM 809 C CA . SER A 1 102 ? 21.201 1.019 -7.926 1.00 91.62 102 SER A CA 1
ATOM 810 C C . SER A 1 102 ? 22.735 0.966 -7.940 1.00 91.62 102 SER A C 1
ATOM 812 O O . SER A 1 102 ? 23.340 -0.102 -7.850 1.00 91.62 102 SER A O 1
ATOM 814 N N . GLN A 1 103 ? 23.390 2.128 -8.020 1.00 89.94 103 GLN A N 1
ATOM 815 C CA . GLN A 1 103 ? 24.861 2.212 -8.024 1.00 89.94 103 GLN A CA 1
ATOM 816 C C . GLN A 1 103 ? 25.500 1.739 -6.710 1.00 89.94 103 GLN A C 1
ATOM 818 O O . GLN A 1 103 ? 26.587 1.163 -6.718 1.00 89.94 103 GLN A O 1
ATOM 823 N N . VAL A 1 104 ? 24.832 1.988 -5.580 1.00 90.75 104 VAL A N 1
ATOM 824 C CA . VAL A 1 104 ? 25.237 1.539 -4.243 1.00 90.75 104 VAL A CA 1
ATOM 825 C C . VAL A 1 104 ? 23.998 1.156 -3.427 1.00 90.75 104 VAL A C 1
ATOM 827 O O . VAL A 1 104 ? 22.965 1.811 -3.572 1.00 90.75 104 VAL A O 1
ATOM 830 N N . PRO A 1 105 ? 24.070 0.147 -2.536 1.00 90.81 105 PRO A N 1
ATOM 831 C CA . PRO A 1 105 ? 22.990 -0.133 -1.593 1.00 90.81 105 PRO A CA 1
ATOM 832 C C . PRO A 1 105 ? 22.823 1.035 -0.607 1.00 90.81 105 PRO A C 1
ATOM 834 O O . PRO A 1 105 ? 23.625 1.202 0.313 1.00 90.81 105 PRO A O 1
ATOM 837 N N . ALA A 1 106 ? 21.800 1.863 -0.815 1.00 92.38 106 ALA A N 1
ATOM 838 C CA . ALA A 1 106 ? 21.504 3.029 0.014 1.00 92.38 106 ALA A CA 1
ATOM 839 C C . ALA A 1 106 ? 20.279 2.772 0.899 1.00 92.38 106 ALA A C 1
ATOM 841 O O . ALA A 1 106 ? 19.230 2.381 0.402 1.00 92.38 106 ALA A O 1
ATOM 842 N N . GLY A 1 107 ? 20.389 3.017 2.205 1.00 91.19 107 GLY A N 1
ATOM 843 C CA . GLY A 1 107 ? 19.275 2.933 3.151 1.00 91.19 107 GLY A CA 1
ATOM 844 C C . GLY A 1 107 ? 19.677 3.406 4.557 1.00 91.19 107 GLY A C 1
ATOM 845 O O . GLY A 1 107 ? 20.839 3.759 4.763 1.00 91.19 107 GLY A O 1
ATOM 846 N N . PRO A 1 108 ? 18.793 3.340 5.566 1.00 92.75 108 PRO A N 1
ATOM 847 C CA . PRO A 1 108 ? 17.386 2.979 5.449 1.00 92.75 108 PRO A CA 1
ATOM 848 C C . PRO A 1 108 ? 16.612 4.058 4.685 1.00 92.75 108 PRO A C 1
ATOM 850 O O . PRO A 1 108 ? 16.650 5.238 5.039 1.00 92.75 108 PRO A O 1
ATOM 853 N N . PHE A 1 109 ? 15.903 3.665 3.632 1.00 94.88 109 PHE A N 1
ATOM 854 C CA . PHE A 1 109 ? 15.122 4.594 2.832 1.00 94.88 109 PHE A CA 1
ATOM 855 C C . PHE A 1 109 ? 13.733 4.772 3.442 1.00 94.88 109 PHE A C 1
ATOM 857 O O . PHE A 1 109 ? 12.788 4.029 3.172 1.00 94.88 109 PHE A O 1
ATOM 864 N N . MET A 1 110 ? 13.621 5.786 4.300 1.00 93.69 110 MET A N 1
ATOM 865 C CA . MET A 1 110 ? 12.436 6.039 5.126 1.00 93.69 110 MET A CA 1
ATOM 866 C C . MET A 1 110 ? 11.137 6.164 4.326 1.00 93.69 110 MET A C 1
ATOM 868 O O . MET A 1 110 ? 10.081 5.793 4.832 1.00 93.69 110 MET A O 1
ATOM 872 N N . ALA A 1 111 ? 11.196 6.646 3.082 1.00 93.62 111 ALA A N 1
ATOM 873 C CA . ALA A 1 111 ? 10.005 6.768 2.248 1.00 93.62 111 ALA A CA 1
ATOM 874 C C . ALA A 1 111 ? 9.397 5.400 1.891 1.00 93.62 111 ALA A C 1
ATOM 876 O O . ALA A 1 111 ? 8.177 5.274 1.927 1.00 93.62 111 ALA A O 1
ATOM 877 N N . ASN A 1 112 ? 10.210 4.365 1.634 1.00 94.88 112 ASN A N 1
ATOM 878 C CA . ASN A 1 112 ? 9.703 3.007 1.387 1.00 94.88 112 ASN A CA 1
ATOM 879 C C . ASN A 1 112 ? 9.055 2.429 2.651 1.00 94.88 112 ASN A C 1
ATOM 881 O O . ASN A 1 112 ? 7.940 1.913 2.597 1.00 94.88 112 ASN A O 1
ATOM 885 N N . ILE A 1 113 ? 9.717 2.586 3.801 1.00 94.56 113 ILE A N 1
ATOM 886 C CA . ILE A 1 113 ? 9.219 2.104 5.098 1.00 94.56 113 ILE A CA 1
ATOM 887 C C . ILE A 1 113 ? 7.888 2.781 5.452 1.00 94.56 113 ILE A C 1
ATOM 889 O O . ILE A 1 113 ? 6.905 2.114 5.776 1.00 94.56 113 ILE A O 1
ATOM 893 N N . GLY A 1 114 ? 7.839 4.113 5.359 1.00 95.69 114 GLY A N 1
ATOM 894 C CA . GLY A 1 114 ? 6.639 4.897 5.640 1.00 95.69 114 GLY A CA 1
ATOM 895 C C . GLY A 1 114 ? 5.493 4.577 4.681 1.00 95.69 114 GLY A C 1
ATOM 896 O O . GLY A 1 114 ? 4.346 4.456 5.114 1.00 95.69 114 GLY A O 1
ATOM 897 N N . ALA A 1 115 ? 5.792 4.374 3.396 1.00 96.62 115 ALA A N 1
ATOM 898 C CA . ALA A 1 115 ? 4.803 3.967 2.407 1.00 96.62 115 ALA A CA 1
ATOM 899 C C . ALA A 1 115 ? 4.241 2.569 2.705 1.00 96.62 115 ALA A C 1
ATOM 901 O O . ALA A 1 115 ? 3.027 2.395 2.664 1.00 96.62 115 ALA A O 1
ATOM 902 N N . MET A 1 116 ? 5.069 1.599 3.104 1.00 97.00 116 MET A N 1
ATOM 903 C CA . MET A 1 116 ? 4.571 0.263 3.452 1.00 97.00 116 MET A CA 1
ATOM 904 C C . MET A 1 116 ? 3.725 0.288 4.721 1.00 97.00 116 MET A C 1
ATOM 906 O O . MET A 1 116 ? 2.671 -0.344 4.772 1.00 97.00 116 MET A O 1
ATOM 910 N N . LEU A 1 117 ? 4.133 1.054 5.735 1.00 96.88 117 LEU A N 1
ATOM 911 C CA . LEU A 1 117 ? 3.306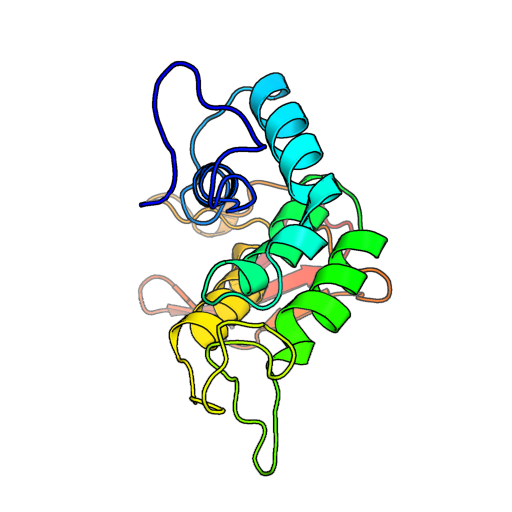 1.254 6.923 1.00 96.88 117 LEU A CA 1
ATOM 912 C C . LEU A 1 117 ? 1.951 1.874 6.548 1.00 96.88 117 LEU A C 1
ATOM 914 O O . LEU A 1 117 ? 0.911 1.402 6.997 1.00 96.88 117 LEU A O 1
ATOM 918 N N . THR A 1 118 ? 1.951 2.865 5.658 1.00 97.94 118 THR A N 1
ATOM 919 C CA . THR A 1 118 ? 0.730 3.490 5.125 1.00 97.94 118 THR A CA 1
ATOM 920 C C . THR A 1 118 ? -0.139 2.474 4.370 1.00 97.94 118 THR A C 1
ATOM 922 O O . THR A 1 118 ? -1.351 2.416 4.582 1.00 97.94 118 THR A O 1
ATOM 925 N N . THR A 1 119 ? 0.467 1.604 3.559 1.00 98.38 119 THR A N 1
ATOM 926 C CA . THR A 1 119 ? -0.204 0.477 2.894 1.00 98.38 119 THR A CA 1
ATOM 927 C C . THR A 1 119 ? -0.850 -0.475 3.893 1.00 98.38 119 THR A C 1
ATOM 929 O O . THR A 1 119 ? -2.008 -0.831 3.714 1.00 98.38 119 THR A O 1
ATOM 932 N N . MET A 1 120 ? -0.157 -0.869 4.962 1.00 98.06 120 MET A N 1
ATOM 933 C CA . MET A 1 120 ? -0.709 -1.799 5.957 1.00 98.06 120 MET A CA 1
ATOM 934 C C . MET A 1 120 ? -1.821 -1.174 6.802 1.00 98.06 120 MET A C 1
ATOM 936 O O . MET A 1 120 ? -2.782 -1.861 7.132 1.00 98.06 120 MET A O 1
ATOM 940 N N . LEU A 1 121 ? -1.703 0.109 7.155 1.00 97.94 121 LEU A N 1
ATOM 941 C CA . LEU A 1 121 ? -2.655 0.780 8.044 1.00 97.94 121 LEU A CA 1
ATOM 942 C C . LEU A 1 121 ? -3.896 1.298 7.316 1.00 97.94 121 LEU A C 1
ATOM 944 O O . LEU A 1 121 ? -4.998 1.199 7.843 1.00 97.94 121 LEU A O 1
ATOM 948 N N . LEU A 1 122 ? -3.727 1.858 6.118 1.00 98.00 122 LEU A N 1
ATOM 949 C CA . LEU A 1 122 ? -4.801 2.535 5.382 1.00 98.00 122 LEU A CA 1
ATOM 950 C C . LEU A 1 122 ? -5.114 1.806 4.067 1.00 98.00 122 LEU A C 1
ATOM 952 O O . LEU A 1 122 ? -6.272 1.567 3.712 1.00 98.00 12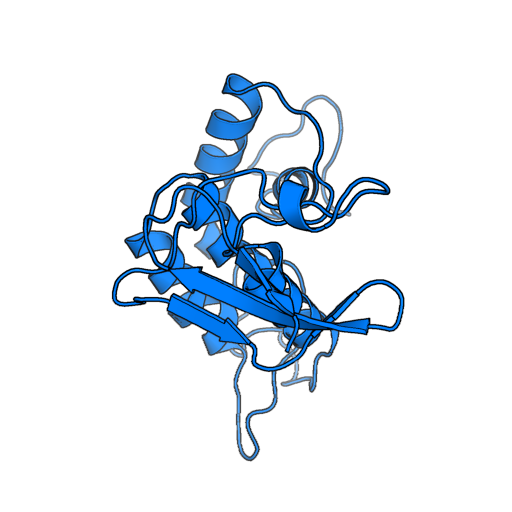2 LEU A O 1
ATOM 956 N N . GLY A 1 123 ? -4.058 1.392 3.365 1.00 98.06 123 GLY A N 1
ATOM 957 C CA . GLY A 1 123 ? -4.114 0.846 2.011 1.00 98.06 123 GLY A CA 1
ATOM 958 C C . GLY A 1 123 ? -4.736 -0.541 1.892 1.00 98.06 123 GLY A C 1
ATOM 959 O O . GLY A 1 123 ? -5.493 -0.765 0.965 1.00 98.06 123 GLY A O 1
ATOM 960 N N . LEU A 1 124 ? -4.513 -1.473 2.806 1.00 98.56 124 LEU A N 1
ATOM 961 C CA . LEU A 1 124 ? -5.164 -2.790 2.800 1.00 98.56 124 LEU A CA 1
ATOM 962 C C . LEU A 1 124 ? -6.502 -2.778 3.568 1.00 98.56 124 LEU A C 1
ATOM 964 O O . LEU A 1 124 ? -7.479 -3.307 3.036 1.00 98.56 124 LEU A O 1
ATOM 968 N N . PRO A 1 125 ? -6.617 -2.095 4.727 1.00 98.12 125 PRO A N 1
ATOM 969 C CA . PRO A 1 125 ? -7.860 -2.053 5.504 1.00 98.12 125 PRO A CA 1
ATOM 970 C C . PRO A 1 125 ? -9.010 -1.244 4.900 1.00 98.12 125 PRO A C 1
ATOM 972 O O . PRO A 1 125 ? -10.143 -1.396 5.342 1.00 98.12 125 PRO A O 1
ATOM 975 N N . GLY A 1 126 ? -8.765 -0.371 3.920 1.00 97.06 126 GLY A N 1
ATOM 976 C CA . GLY A 1 126 ? -9.870 0.383 3.322 1.00 97.06 126 GLY A CA 1
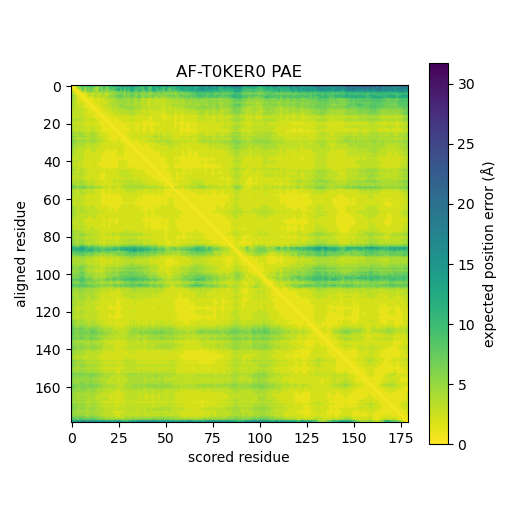ATOM 977 C C . GLY A 1 126 ? -10.117 1.767 3.866 1.00 97.06 126 GLY A C 1
ATOM 978 O O . GLY A 1 126 ? -11.198 2.297 3.616 1.00 97.06 126 GLY A O 1
ATOM 979 N N . LEU A 1 127 ? -9.159 2.343 4.589 1.00 97.25 127 LEU A N 1
ATOM 980 C CA . LEU A 1 127 ? -9.380 3.599 5.290 1.00 97.25 127 LEU A CA 1
ATOM 981 C C . LEU A 1 127 ? -9.122 4.802 4.383 1.00 97.25 127 LEU A C 1
ATOM 983 O O . LEU A 1 127 ? -8.052 4.913 3.787 1.00 97.25 127 LEU A O 1
ATOM 987 N N . GLN A 1 128 ? -10.093 5.709 4.352 1.00 96.06 128 GLN A N 1
ATOM 988 C CA . GLN A 1 128 ? -9.980 7.069 3.840 1.00 96.06 128 GLN A CA 1
ATOM 989 C C . GLN A 1 128 ? -10.264 8.011 5.009 1.00 96.06 128 GLN A C 1
ATOM 991 O O . GLN A 1 128 ? -11.374 8.027 5.544 1.00 96.06 128 GLN A O 1
ATOM 996 N N . ILE A 1 129 ? -9.238 8.749 5.431 1.00 94.19 129 ILE A N 1
ATOM 997 C CA . ILE A 1 129 ? -9.311 9.635 6.594 1.00 94.19 129 ILE A CA 1
ATOM 998 C C . ILE A 1 129 ? -9.933 10.962 6.164 1.00 94.19 129 ILE A C 1
ATOM 1000 O O . ILE A 1 129 ? -9.432 11.626 5.258 1.00 94.19 129 ILE A O 1
ATOM 1004 N N . ASP A 1 130 ? -11.001 11.353 6.849 1.00 92.81 130 ASP A N 1
ATOM 1005 C CA . ASP A 1 130 ? -11.691 12.627 6.670 1.00 92.81 130 ASP A CA 1
ATOM 1006 C C . ASP A 1 130 ? -12.072 13.246 8.034 1.00 92.81 130 ASP A C 1
ATOM 1008 O O . ASP A 1 130 ? -11.792 12.691 9.102 1.00 92.81 130 ASP A O 1
ATOM 1012 N N . ASP A 1 131 ? -12.711 14.417 8.014 1.00 93.44 131 ASP A N 1
ATOM 1013 C CA . ASP A 1 131 ? -13.155 15.112 9.231 1.00 93.44 131 ASP A CA 1
ATOM 1014 C C . ASP A 1 131 ? -14.382 14.454 9.907 1.00 93.44 131 ASP A C 1
ATOM 1016 O O . ASP A 1 131 ? -14.803 14.879 10.989 1.00 93.44 131 ASP A O 1
ATOM 1020 N N . GLY A 1 132 ? -14.958 13.409 9.303 1.00 94.00 132 GLY A N 1
ATOM 1021 C CA . GLY A 1 132 ? -16.127 12.677 9.789 1.00 94.00 132 GLY A CA 1
ATOM 1022 C C . GLY A 1 132 ? -15.851 11.759 10.983 1.00 94.00 132 GLY A C 1
ATOM 1023 O O . GLY A 1 132 ? -14.816 11.847 11.647 1.00 94.00 132 GLY A O 1
ATOM 1024 N N . ASP A 1 133 ? -16.812 10.890 11.302 1.00 94.00 133 ASP A N 1
ATOM 1025 C CA . ASP A 1 133 ? -16.654 9.889 12.362 1.00 94.00 133 ASP A CA 1
ATOM 1026 C C . ASP A 1 133 ? -15.606 8.836 11.942 1.00 94.00 133 ASP A C 1
ATOM 1028 O O . ASP A 1 133 ? -15.738 8.256 10.861 1.00 94.00 133 ASP A O 1
ATOM 1032 N N . PRO A 1 134 ? -14.576 8.545 12.763 1.00 94.94 134 PRO A N 1
ATOM 1033 C CA . PRO A 1 134 ? -13.583 7.522 12.441 1.00 94.94 134 PRO A CA 1
ATOM 1034 C C . PRO A 1 134 ? -14.161 6.134 12.139 1.00 94.94 134 PRO A C 1
ATOM 1036 O O . PRO A 1 134 ? -13.565 5.383 11.369 1.00 94.94 134 PRO A O 1
ATOM 1039 N N . SER A 1 135 ? -15.323 5.787 12.699 1.00 91.25 135 SER A N 1
ATOM 1040 C CA . SER A 1 135 ? -16.016 4.527 12.390 1.00 91.25 135 SER A CA 1
ATOM 1041 C C . SER A 1 135 ? -16.510 4.442 10.938 1.00 91.25 135 SER A C 1
ATOM 1043 O O . SER A 1 135 ? -16.690 3.343 10.410 1.00 91.25 135 SER A O 1
ATOM 1045 N N . ASP A 1 136 ? -16.639 5.585 10.256 1.00 95.00 136 ASP A N 1
ATOM 1046 C CA . ASP A 1 136 ? -17.032 5.687 8.852 1.00 95.00 136 ASP A CA 1
ATOM 1047 C C . ASP A 1 136 ? -15.841 5.794 7.888 1.00 95.00 136 ASP A C 1
ATOM 1049 O O . ASP A 1 136 ? -16.050 5.870 6.674 1.00 95.00 136 ASP A O 1
ATOM 1053 N N . TRP A 1 137 ? -14.591 5.798 8.368 1.00 97.12 137 TRP A N 1
ATOM 1054 C CA . TRP A 1 137 ? -13.406 5.913 7.502 1.00 97.12 137 TRP A CA 1
ATOM 1055 C C . TRP A 1 137 ? -13.159 4.677 6.634 1.00 97.12 137 TRP A C 1
ATOM 1057 O O . TRP A 1 137 ? -12.516 4.785 5.592 1.00 97.12 137 TRP A O 1
ATOM 1067 N N . ALA A 1 138 ? -13.669 3.504 7.011 1.00 97.00 138 ALA A N 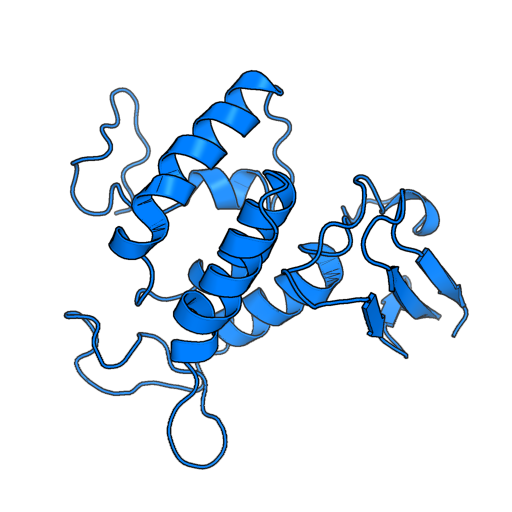1
ATOM 1068 C CA . ALA A 1 138 ? -13.587 2.307 6.180 1.00 97.00 138 ALA A CA 1
ATOM 1069 C C . ALA A 1 138 ? -14.562 2.401 4.989 1.00 97.00 138 ALA A C 1
ATOM 1071 O O . ALA A 1 138 ? -15.758 2.128 5.119 1.00 97.00 138 ALA A O 1
ATOM 1072 N N . LYS A 1 139 ? -14.051 2.790 3.813 1.00 95.50 139 LYS A N 1
ATOM 1073 C CA . LYS A 1 139 ? -14.854 3.034 2.596 1.00 95.50 139 LYS A CA 1
ATOM 1074 C C . LYS A 1 139 ? -14.884 1.861 1.612 1.00 95.50 139 LYS A C 1
ATOM 1076 O O . LYS A 1 139 ? -15.605 1.924 0.617 1.00 95.50 139 LYS A O 1
ATOM 1081 N N . ARG A 1 140 ? -14.115 0.797 1.854 1.00 94.88 140 ARG A N 1
ATOM 1082 C CA . ARG A 1 140 ? -14.114 -0.425 1.032 1.00 94.88 140 ARG A CA 1
ATOM 1083 C C . ARG A 1 140 ? -14.001 -1.681 1.883 1.00 94.88 140 ARG A C 1
ATOM 1085 O O . ARG A 1 140 ? -13.445 -1.631 2.978 1.00 94.88 140 ARG A O 1
ATOM 1092 N N . SER A 1 141 ? -14.457 -2.793 1.310 1.00 97.25 141 SER A N 1
ATOM 1093 C CA . SER A 1 141 ? -14.223 -4.131 1.845 1.00 97.25 141 SER A CA 1
ATOM 1094 C C . SER A 1 141 ? -12.732 -4.420 1.979 1.00 97.25 141 SER A C 1
ATOM 1096 O O . SER A 1 141 ? -11.905 -3.948 1.188 1.00 97.25 141 SER A O 1
ATOM 1098 N N . VAL A 1 142 ? -12.400 -5.221 2.983 1.00 98.50 142 VAL A N 1
ATOM 1099 C CA . VAL A 1 142 ? -11.029 -5.600 3.295 1.00 98.50 142 VAL A CA 1
ATOM 1100 C C . VAL A 1 142 ? -10.586 -6.711 2.347 1.00 98.50 142 VAL A C 1
ATOM 1102 O O . VAL A 1 142 ? -11.104 -7.831 2.370 1.00 98.50 142 VAL A O 1
ATOM 1105 N N . VAL A 1 143 ? -9.589 -6.398 1.520 1.00 98.31 143 VAL A N 1
ATOM 1106 C CA . VAL A 1 143 ? -8.917 -7.355 0.637 1.00 98.31 143 VAL A CA 1
ATOM 1107 C C . VAL A 1 143 ? -7.443 -7.391 1.020 1.00 98.31 143 VAL A C 1
ATOM 1109 O O . VAL A 1 143 ? -6.725 -6.403 0.893 1.00 98.31 143 VAL A O 1
ATOM 1112 N N . LEU A 1 144 ? -7.000 -8.537 1.516 1.00 98.69 144 LEU A N 1
ATOM 1113 C CA . LEU A 1 144 ? -5.644 -8.817 1.959 1.00 98.69 144 LEU A CA 1
ATOM 1114 C C . LEU A 1 144 ? -4.947 -9.768 0.978 1.00 98.69 144 LEU A C 1
ATOM 1116 O O . LEU A 1 144 ? -5.625 -10.571 0.312 1.00 98.69 144 LEU A O 1
ATOM 1120 N N . PRO A 1 145 ? -3.601 -9.726 0.926 1.00 98.75 145 PRO A N 1
ATOM 1121 C CA . PRO A 1 145 ? -2.802 -10.696 0.191 1.00 98.75 145 PRO A CA 1
ATOM 1122 C C . PRO A 1 145 ? -3.239 -12.145 0.432 1.00 98.75 145 PRO A C 1
ATOM 1124 O O . PRO A 1 145 ? -3.786 -12.506 1.483 1.00 98.75 145 PRO A O 1
ATOM 1127 N N . ALA A 1 146 ? -3.028 -12.999 -0.565 1.00 98.69 146 ALA A N 1
ATOM 1128 C CA . ALA A 1 146 ? -3.302 -14.422 -0.435 1.00 98.69 146 ALA A CA 1
ATOM 1129 C C . ALA A 1 146 ? -2.587 -15.001 0.805 1.00 98.69 146 ALA A C 1
ATOM 1131 O O . ALA A 1 146 ? -1.467 -14.627 1.137 1.00 98.69 146 ALA A O 1
ATOM 1132 N N . GLY A 1 147 ? -3.277 -15.874 1.543 1.00 98.38 147 GLY A N 1
ATOM 1133 C CA . GLY A 1 147 ? -2.774 -16.452 2.797 1.00 98.38 147 GLY A CA 1
ATOM 1134 C C . GLY A 1 147 ? -2.902 -15.562 4.042 1.00 98.38 147 GLY A C 1
ATOM 1135 O O . GLY A 1 147 ? -2.850 -16.089 5.150 1.00 98.38 147 GLY A O 1
ATOM 1136 N N . TRP A 1 148 ? -3.135 -14.253 3.903 1.00 98.44 148 TRP A N 1
ATOM 1137 C CA . TRP A 1 148 ? -3.349 -13.368 5.052 1.00 98.44 148 TRP A CA 1
ATOM 1138 C C . TRP A 1 148 ? -4.795 -13.472 5.547 1.00 98.44 148 TRP A C 1
ATOM 1140 O O . TRP A 1 148 ? -5.738 -13.486 4.750 1.00 98.44 148 TRP A O 1
ATOM 1150 N N . SER A 1 149 ? -4.967 -13.539 6.869 1.00 98.50 149 SER A N 1
ATOM 1151 C CA . SER A 1 149 ? -6.278 -13.641 7.522 1.00 98.50 149 SER A CA 1
ATOM 1152 C C . SER A 1 149 ? -6.753 -12.322 8.119 1.00 98.50 149 SER A C 1
ATOM 1154 O O . SER A 1 149 ? -7.943 -12.029 8.050 1.00 98.50 149 SER A O 1
ATOM 1156 N N . ALA A 1 150 ? -5.850 -11.522 8.690 1.00 98.44 150 ALA A N 1
ATOM 1157 C CA . ALA A 1 150 ? -6.181 -10.223 9.259 1.00 98.44 150 ALA A CA 1
ATOM 1158 C C . ALA A 1 150 ? -4.951 -9.313 9.383 1.00 98.44 150 ALA A C 1
ATOM 1160 O O . ALA A 1 150 ? -3.824 -9.788 9.516 1.00 98.44 150 ALA A O 1
ATOM 1161 N N . ILE A 1 151 ? -5.196 -8.004 9.434 1.00 98.44 151 ILE A N 1
ATOM 1162 C CA . ILE A 1 151 ? -4.274 -7.003 9.982 1.00 98.44 151 ILE A CA 1
ATOM 1163 C C . ILE A 1 151 ? -4.859 -6.541 11.315 1.00 98.44 151 ILE A C 1
ATOM 1165 O O . ILE A 1 151 ? -6.011 -6.118 11.383 1.00 98.44 151 ILE A O 1
ATOM 1169 N N . THR A 1 152 ? -4.077 -6.645 12.386 1.00 98.38 152 THR A N 1
ATOM 1170 C CA . THR A 1 152 ? -4.459 -6.162 13.717 1.00 98.38 152 THR A CA 1
ATOM 1171 C C . THR A 1 152 ? -3.364 -5.257 14.246 1.00 98.38 152 THR A C 1
ATOM 1173 O O . THR A 1 152 ? -2.198 -5.642 14.266 1.00 98.38 152 THR A O 1
ATOM 1176 N N . VAL A 1 153 ? -3.748 -4.061 14.680 1.00 98.00 153 VAL A N 1
ATOM 1177 C CA . VAL A 1 153 ? -2.842 -3.092 15.295 1.00 98.00 153 VAL A CA 1
ATOM 1178 C C . VAL A 1 153 ? -3.405 -2.728 16.653 1.00 98.00 153 VAL A C 1
ATOM 1180 O O . VAL A 1 153 ? -4.459 -2.099 16.738 1.00 98.00 153 VAL A O 1
ATOM 1183 N N . ASP A 1 154 ? -2.698 -3.129 17.708 1.00 97.50 154 ASP A N 1
ATOM 1184 C CA . ASP A 1 154 ? -3.154 -2.973 19.094 1.00 97.50 154 ASP A CA 1
ATOM 1185 C C . ASP A 1 154 ? -3.319 -1.510 19.506 1.00 97.50 154 ASP A C 1
ATOM 1187 O O . ASP A 1 154 ? -4.120 -1.203 20.386 1.00 97.50 154 ASP A O 1
ATOM 1191 N N . ARG A 1 155 ? -2.562 -0.600 18.877 1.00 97.19 155 ARG A N 1
ATOM 1192 C CA . ARG A 1 155 ? -2.662 0.832 19.147 1.00 97.19 155 ARG A CA 1
ATOM 1193 C C . ARG A 1 155 ? -2.370 1.695 17.925 1.00 97.19 155 ARG A C 1
ATOM 1195 O O . ARG A 1 155 ? -1.262 1.694 17.398 1.00 97.19 155 ARG A O 1
ATOM 1202 N N . ILE A 1 156 ? -3.348 2.513 17.574 1.00 96.69 156 ILE A N 1
ATOM 1203 C CA . ILE A 1 156 ? -3.249 3.712 16.746 1.00 96.69 156 ILE A CA 1
ATOM 1204 C C . ILE A 1 156 ? -3.799 4.896 17.549 1.00 96.69 156 ILE A C 1
ATOM 1206 O O . ILE A 1 156 ? -4.521 4.707 18.526 1.00 96.69 156 ILE A O 1
ATOM 1210 N N . TRP A 1 157 ? -3.447 6.118 17.163 1.00 97.00 157 TRP A N 1
ATOM 1211 C CA . TRP A 1 157 ? -3.940 7.326 17.824 1.00 97.00 157 TRP A CA 1
ATOM 12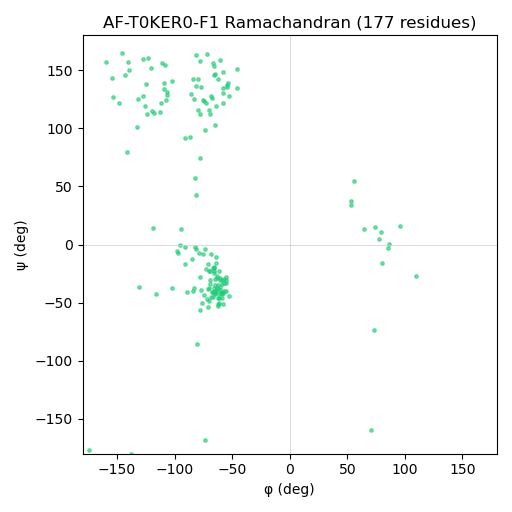12 C C . TRP A 1 157 ? -4.867 8.079 16.884 1.00 97.00 157 TRP A C 1
ATOM 1214 O O . TRP A 1 157 ? -4.456 8.473 15.794 1.00 97.00 157 TRP A O 1
ATOM 1224 N N . ILE A 1 158 ? -6.109 8.292 17.311 1.00 96.31 158 ILE A N 1
ATOM 1225 C CA . ILE A 1 158 ? -7.112 9.031 16.545 1.00 96.31 158 ILE A CA 1
ATOM 1226 C C . ILE A 1 158 ? -7.632 10.147 17.435 1.00 96.31 158 ILE A C 1
ATOM 1228 O O . ILE A 1 158 ? -8.173 9.894 18.504 1.00 96.31 158 ILE A O 1
ATOM 1232 N N . ARG A 1 159 ? -7.441 11.398 17.000 1.00 94.75 159 ARG A N 1
ATOM 1233 C CA . ARG A 1 159 ? -7.889 12.597 17.737 1.00 94.75 159 ARG A CA 1
ATOM 1234 C C . ARG A 1 159 ? -7.405 12.641 19.197 1.00 94.75 159 ARG A C 1
ATOM 1236 O O . ARG A 1 159 ? -8.090 13.167 20.061 1.00 94.75 159 ARG A O 1
ATOM 1243 N N . GLY A 1 160 ? -6.206 12.112 19.451 1.00 95.88 160 GLY A N 1
ATOM 1244 C CA . GLY A 1 160 ? -5.602 12.062 20.786 1.00 95.88 160 GLY A CA 1
ATOM 1245 C C . GLY A 1 160 ? -6.021 10.863 21.639 1.00 95.88 160 GLY A C 1
ATOM 1246 O O . GLY A 1 160 ? -5.454 10.689 22.710 1.00 95.88 160 GLY A O 1
ATOM 1247 N N . GLU A 1 161 ? -6.923 10.008 21.154 1.00 96.94 161 GLU A N 1
ATOM 1248 C CA . GLU A 1 161 ? -7.388 8.822 21.874 1.00 96.94 161 GLU A CA 1
ATOM 1249 C C . GLU A 1 161 ? -6.720 7.539 21.346 1.00 96.94 161 GLU A C 1
ATOM 1251 O O . GLU A 1 161 ? -6.517 7.402 20.129 1.00 96.94 161 GLU A O 1
ATOM 1256 N N . PRO A 1 162 ? -6.360 6.590 22.233 1.00 98.06 162 PRO A N 1
ATOM 1257 C CA . PRO A 1 162 ? -5.830 5.297 21.831 1.00 98.06 162 PRO A CA 1
ATOM 1258 C C . PRO A 1 162 ? -6.955 4.404 21.291 1.00 98.06 162 PRO A C 1
ATOM 1260 O O . PRO A 1 162 ? -7.935 4.113 21.974 1.00 98.06 162 PRO A O 1
ATOM 1263 N N . MET A 1 163 ? -6.780 3.928 20.063 1.00 97.88 163 MET A N 1
ATOM 1264 C CA . MET A 1 163 ? -7.720 3.051 19.367 1.00 97.88 163 MET A CA 1
ATOM 1265 C C . MET A 1 163 ? -6.995 1.803 18.853 1.00 97.88 163 MET A C 1
ATOM 1267 O O . MET A 1 163 ? -5.780 1.805 18.674 1.00 97.88 163 MET A O 1
ATOM 1271 N N . ARG A 1 164 ? -7.739 0.741 18.570 1.00 97.81 164 ARG A N 1
ATOM 1272 C CA . ARG A 1 164 ? -7.289 -0.501 17.946 1.00 97.81 164 ARG A CA 1
ATOM 1273 C C . ARG A 1 164 ? -7.845 -0.594 16.527 1.00 97.81 164 ARG A C 1
ATOM 1275 O O . ARG A 1 164 ? -9.014 -0.286 16.308 1.00 97.81 164 ARG A O 1
ATOM 1282 N N . LEU A 1 165 ? -7.028 -1.062 15.584 1.00 98.25 165 LEU A N 1
ATOM 1283 C CA . LEU A 1 165 ? -7.450 -1.370 14.213 1.00 98.25 165 LEU A CA 1
ATOM 1284 C C . LEU A 1 165 ? -7.526 -2.883 14.014 1.00 98.25 165 LEU A C 1
ATOM 1286 O O . LEU A 1 165 ? -6.568 -3.595 14.321 1.00 98.25 165 LEU A O 1
ATOM 1290 N N . VAL A 1 166 ? -8.638 -3.359 13.460 1.00 98.38 166 VAL A N 1
ATOM 1291 C CA . VAL A 1 166 ? -8.828 -4.755 13.049 1.00 98.38 166 VAL A CA 1
ATOM 1292 C C . VAL A 1 166 ? -9.394 -4.782 11.635 1.00 98.38 166 VAL A C 1
ATOM 1294 O O . VAL A 1 166 ? -10.424 -4.175 11.365 1.00 98.38 166 VAL A O 1
ATOM 1297 N N . ALA A 1 167 ? -8.730 -5.487 10.728 1.00 98.50 167 ALA A N 1
ATOM 1298 C CA . ALA A 1 167 ? -9.188 -5.683 9.359 1.00 98.50 167 ALA A CA 1
ATOM 1299 C C . ALA A 1 167 ? -9.060 -7.166 9.001 1.00 98.50 167 ALA A C 1
ATOM 1301 O O . ALA A 1 167 ? -7.952 -7.635 8.735 1.00 98.50 167 ALA A O 1
ATOM 1302 N N . GLY A 1 168 ? -10.166 -7.910 9.043 1.00 98.56 168 GLY A N 1
ATOM 1303 C CA . GLY A 1 168 ? -10.223 -9.312 8.643 1.00 98.56 168 GLY A CA 1
ATOM 1304 C C . GLY A 1 168 ? -10.408 -9.455 7.137 1.00 98.56 168 GLY A C 1
ATOM 1305 O O . GLY A 1 168 ? -11.122 -8.683 6.503 1.00 98.56 168 GLY A O 1
ATOM 1306 N N . GLN A 1 169 ? -9.755 -10.446 6.536 1.00 98.56 169 GLN A N 1
ATOM 1307 C CA . GLN A 1 169 ? -9.912 -10.730 5.115 1.00 98.56 169 GLN A CA 1
ATOM 1308 C C . GLN A 1 169 ? -11.380 -11.015 4.772 1.00 98.56 169 GLN A C 1
ATOM 1310 O O . GLN A 1 169 ? -11.951 -11.993 5.250 1.00 98.56 169 GLN A O 1
ATOM 1315 N N . GLY A 1 170 ? -11.941 -10.230 3.851 1.00 97.94 170 GLY A N 1
ATOM 1316 C CA . GLY A 1 170 ? -13.323 -10.375 3.398 1.00 97.94 170 GLY A CA 1
ATOM 1317 C C . GLY A 1 170 ? -14.353 -9.638 4.252 1.00 97.94 170 GLY A C 1
ATOM 1318 O O . GLY A 1 170 ? -15.531 -9.698 3.911 1.00 97.94 170 GLY A O 1
ATOM 1319 N N . ASP A 1 171 ? -13.939 -8.927 5.305 1.00 98.44 171 ASP A N 1
ATOM 1320 C CA . ASP A 1 171 ? -14.843 -8.054 6.053 1.00 98.44 171 ASP A CA 1
ATOM 1321 C C . ASP A 1 171 ? -15.374 -6.935 5.146 1.00 98.44 171 ASP A C 1
ATOM 1323 O O . ASP A 1 171 ? -14.637 -6.350 4.344 1.00 98.44 171 ASP A O 1
ATOM 1327 N N . ASP A 1 172 ? -16.648 -6.574 5.317 1.00 97.75 172 ASP A N 1
ATOM 1328 C CA . ASP A 1 172 ? -17.257 -5.463 4.577 1.00 97.75 172 ASP A CA 1
ATOM 1329 C C . ASP A 1 172 ? -16.555 -4.127 4.859 1.00 97.75 172 ASP A C 1
ATOM 1331 O O . ASP A 1 172 ? -16.525 -3.251 3.992 1.00 97.75 172 ASP A O 1
ATOM 1335 N N . ARG A 1 173 ? -15.998 -3.971 6.068 1.00 97.94 173 ARG A N 1
ATOM 1336 C CA . ARG A 1 173 ? -15.260 -2.793 6.542 1.00 97.94 173 ARG A CA 1
ATOM 1337 C C . ARG A 1 173 ? -14.274 -3.186 7.641 1.00 97.94 173 ARG A C 1
ATOM 1339 O O . ARG A 1 173 ? -14.611 -3.995 8.503 1.00 97.94 173 ARG A O 1
ATOM 1346 N N . ALA A 1 174 ? -13.101 -2.555 7.661 1.00 98.25 174 ALA A N 1
ATOM 1347 C CA . ALA A 1 174 ? -12.226 -2.596 8.829 1.00 98.25 174 ALA A CA 1
ATOM 1348 C C . ALA A 1 174 ? -12.868 -1.886 10.034 1.00 98.25 174 ALA A C 1
ATOM 1350 O O . ALA A 1 174 ? -13.677 -0.970 9.879 1.00 98.25 174 ALA A O 1
ATOM 1351 N N . GLN A 1 175 ? -12.478 -2.297 11.237 1.00 97.94 175 GLN A N 1
ATOM 1352 C CA . GLN A 1 175 ? -12.990 -1.783 12.501 1.00 97.94 175 GLN A CA 1
ATOM 1353 C C . GLN A 1 175 ? -11.941 -0.939 13.219 1.00 97.94 175 GLN A C 1
ATOM 1355 O O . GLN A 1 175 ? -10.790 -1.352 13.379 1.00 97.94 175 GLN A O 1
ATOM 1360 N N . ILE A 1 176 ? -12.377 0.220 13.708 1.00 97.62 176 ILE A N 1
ATOM 1361 C CA . ILE A 1 176 ? -11.629 1.083 14.619 1.00 97.62 176 ILE A CA 1
ATOM 1362 C C . ILE A 1 176 ? -12.368 1.054 15.955 1.00 97.62 176 ILE A C 1
ATOM 1364 O O . ILE A 1 176 ? -13.511 1.497 16.052 1.00 97.62 176 ILE A O 1
ATOM 1368 N N . LEU A 1 177 ? -11.729 0.487 16.972 1.00 96.00 177 LEU A N 1
ATOM 1369 C CA . LEU A 1 177 ? -12.325 0.214 18.281 1.00 96.00 177 LEU A CA 1
ATOM 1370 C C . LEU A 1 177 ? -11.545 0.961 19.369 1.00 96.00 177 LEU A C 1
ATOM 1372 O O . LEU A 1 177 ? -10.351 1.175 19.188 1.00 96.00 177 LEU A O 1
ATOM 1376 N N . PRO A 1 178 ? -12.151 1.339 20.504 1.00 94.50 178 PRO A N 1
ATOM 1377 C CA . PRO A 1 178 ? -11.381 1.767 21.672 1.00 94.50 178 PRO A CA 1
ATOM 1378 C C . PRO A 1 178 ? -10.356 0.694 22.080 1.00 94.50 178 PRO A C 1
ATOM 1380 O O . PRO A 1 178 ? -10.676 -0.499 22.038 1.00 94.50 178 PRO A O 1
ATOM 1383 N N . ALA A 1 179 ? -9.129 1.116 22.408 1.00 85.38 179 ALA A N 1
ATOM 1384 C CA . ALA A 1 179 ? -8.038 0.219 22.812 1.00 85.38 179 ALA A CA 1
ATOM 1385 C C . ALA A 1 179 ? -8.130 -0.227 24.279 1.00 85.38 179 ALA A C 1
ATOM 1387 O O . ALA A 1 179 ? -8.601 0.571 25.120 1.00 85.38 179 ALA A O 1
#

Radius of gyration: 16.75 Å; Cα contacts (8 Å, |Δi|>4): 311; chains: 1; bounding box: 42×32×48 Å

Solvent-accessible surface area (backbone atoms only — not comparable to full-atom values): 9744 Å² total; per-residue (Å²): 122,75,77,82,56,93,86,68,55,68,86,45,78,60,32,51,56,58,62,73,53,40,36,55,51,91,62,62,52,88,62,54,70,68,57,47,54,52,52,48,55,60,42,64,78,37,45,79,74,37,48,35,49,60,49,62,36,28,42,42,29,22,54,27,22,75,72,68,36,25,59,56,11,34,47,27,38,53,72,32,38,53,54,23,52,38,82,83,87,64,33,35,27,42,37,19,79,87,30,93,85,36,84,61,93,45,63,70,28,60,60,35,56,52,34,33,52,46,20,63,68,27,42,31,25,22,47,53,91,68,96,65,63,72,74,65,21,36,77,33,54,14,36,46,32,60,92,53,60,62,52,76,40,78,70,46,77,56,98,88,41,63,22,21,42,42,25,43,52,71,30,74,46,30,45,67,41,84,92

InterPro domains:
  IPR008928 Six-hairpin glycosidase superfamily [SSF48208] (20-165)

Organism: NCBI:txid1346791

Foldseek 3Di:
DQDDDPPDDCPPVNSLVLVVVVCVPPVNPPDDPVCLQVSLVVNLVVVVVDQQAAQCLLLQLLSCLVNVNQASSQCSVVVHQQLQQDDPPRQRFRGRCPDPVCPDGDDPPVNSVVSNVCCLPPRQQQADDDPDDRQPRRPAAGAHHPPDAWRKDQFDADPNATWIWIHGHGHRGIGTGHD

Mean predicted aligned error: 3.32 Å